Protein AF-A0A1H9YNL3-F1 (afdb_monomer)

Organism: NCBI:txid392421

Foldseek 3Di:
DPLVPFDLVLLLVCQDDCHLLVVQCVVQPDDLLVLLVVLQVVVCVVPNHLALVCCLVPVLVVLLSSLLSSVVVCVVSLCSRLVCSLVCCVVPQQVVVVVVVVCVVDDDDDDDPPHSRVSSNVLVVVLVVLVVPDPDDVSSCVPNVVSCVSNSVSSVVNSVVVLVVSLQCNSVSNVQVSCVNNQKDFPDWDDQFQWTWTFIAGHPDDPPQGTDTATEREEQAVQVVVVRVLPGPGPQVPDPPHAAEYEYAALDPSSHVVRVCRDAPVVQCVQVVSPYAYEYAPCSCVPHPDPPPSYYYSSCVSNPVVVVSNVVVD

Sequence (314 aa):
MNLDDIDVDALQNEIQGDGLLDEVREEHMPDSNTMSEEAINKWEDENYEITPDSVKENADHLLQSLLKREQDLYNHYQSQVYSQTLVYFLKNHYDVGQTALSSFDNDDDDDMEYADYATLQSLFTSLEEDYKSTDGFVSYFEKILPKIYPAMDAISVSAQQSRRKRAGSSLQSHLLNLFDRASFTVENVISAGNGHIYQIKKKNEPDDVGTVDVYISCLTTMRDRFRQSLSDSSAVLSKENQRRFIATASGTTLITASAADDVTIKKVREVTNEGFTLIVFEEVKNKQFPGIEGVISYKEFFSDQLPEILNIDR

Mean predicted aligned error: 8.07 Å

Structure (mmCIF, N/CA/C/O backbone):
data_AF-A0A1H9YNL3-F1
#
_entry.id   AF-A0A1H9YNL3-F1
#
loop_
_atom_site.group_PDB
_atom_site.id
_atom_site.type_symbol
_atom_site.label_atom_id
_atom_site.label_alt_id
_atom_site.label_comp_id
_atom_site.label_asym_id
_atom_site.label_entity_id
_atom_site.label_seq_id
_atom_site.pdbx_PDB_ins_code
_atom_site.Cartn_x
_atom_site.Cartn_y
_atom_site.Cartn_z
_atom_site.occupancy
_atom_site.B_iso_or_equiv
_atom_site.auth_seq_id
_atom_site.auth_comp_id
_atom_site.auth_asym_id
_atom_site.auth_atom_id
_atom_site.pdbx_PDB_model_num
ATOM 1 N N . MET A 1 1 ? 32.193 2.528 -29.326 1.00 46.59 1 MET A N 1
ATOM 2 C CA . MET A 1 1 ? 31.822 3.070 -28.011 1.00 46.59 1 MET A CA 1
ATOM 3 C C . MET A 1 1 ? 31.860 1.920 -27.022 1.00 46.59 1 MET A C 1
ATOM 5 O O . MET A 1 1 ? 31.089 0.974 -27.185 1.00 46.59 1 MET A O 1
ATOM 9 N N . ASN A 1 2 ? 32.853 1.913 -26.131 1.00 47.72 2 ASN A N 1
ATOM 10 C CA . ASN A 1 2 ? 32.903 0.934 -25.041 1.00 47.72 2 ASN A CA 1
ATOM 11 C C . ASN A 1 2 ? 31.813 1.305 -24.023 1.00 47.72 2 ASN A C 1
ATOM 13 O O . ASN A 1 2 ? 31.368 2.449 -23.991 1.00 47.72 2 ASN A O 1
ATOM 17 N N . LEU A 1 3 ? 31.399 0.362 -23.173 1.00 49.31 3 LEU A N 1
ATOM 18 C CA . LEU A 1 3 ? 30.548 0.656 -22.005 1.00 49.31 3 LEU A CA 1
ATOM 19 C C . LEU A 1 3 ? 31.118 1.780 -21.111 1.00 49.31 3 LEU A C 1
ATOM 21 O O . LEU A 1 3 ? 30.371 2.355 -20.331 1.00 49.31 3 LEU A O 1
ATOM 25 N N . ASP A 1 4 ? 32.406 2.099 -21.262 1.00 54.06 4 ASP A N 1
ATOM 26 C CA . ASP A 1 4 ? 33.137 3.140 -20.536 1.00 54.06 4 ASP A CA 1
ATOM 27 C C . ASP A 1 4 ? 32.735 4.589 -20.900 1.00 54.06 4 ASP A C 1
ATOM 29 O O . ASP A 1 4 ? 33.150 5.506 -20.199 1.00 54.06 4 ASP A O 1
ATOM 33 N N . ASP A 1 5 ? 31.947 4.815 -21.962 1.00 66.56 5 ASP A N 1
ATOM 34 C CA . ASP A 1 5 ? 31.603 6.171 -22.439 1.00 66.56 5 ASP A CA 1
ATOM 35 C C . ASP A 1 5 ? 30.212 6.674 -21.980 1.00 66.56 5 ASP A C 1
ATOM 37 O O . ASP A 1 5 ? 29.855 7.816 -22.270 1.00 66.56 5 ASP A O 1
ATOM 41 N N . ILE A 1 6 ? 29.402 5.849 -21.299 1.00 73.06 6 ILE A N 1
ATOM 42 C CA . ILE A 1 6 ? 28.077 6.255 -20.790 1.00 73.06 6 ILE A CA 1
ATOM 43 C C . ILE A 1 6 ? 28.184 6.538 -19.293 1.00 73.06 6 ILE A C 1
ATOM 45 O O . ILE A 1 6 ? 28.511 5.644 -18.512 1.00 73.06 6 ILE A O 1
ATOM 49 N N . ASP A 1 7 ? 27.862 7.767 -18.892 1.00 87.06 7 ASP A N 1
ATOM 50 C CA . ASP A 1 7 ? 27.746 8.138 -17.483 1.00 87.06 7 ASP A CA 1
ATOM 51 C C . ASP A 1 7 ? 26.512 7.453 -16.869 1.00 87.06 7 ASP A C 1
ATOM 53 O O . ASP A 1 7 ? 25.366 7.865 -17.058 1.00 87.06 7 ASP A O 1
ATOM 57 N N . VAL A 1 8 ? 26.757 6.341 -16.170 1.00 87.62 8 VAL A N 1
ATOM 58 C CA . VAL A 1 8 ? 25.710 5.518 -15.550 1.00 87.62 8 VAL A CA 1
ATOM 59 C C . VAL A 1 8 ? 24.965 6.285 -14.460 1.00 87.62 8 VAL A C 1
ATOM 61 O O . VAL A 1 8 ? 23.760 6.084 -14.311 1.00 87.62 8 VAL A O 1
ATOM 64 N N . ASP A 1 9 ? 25.644 7.164 -13.725 1.00 88.12 9 ASP A N 1
ATOM 65 C CA . ASP A 1 9 ? 25.024 7.928 -12.643 1.00 88.12 9 ASP A CA 1
ATOM 66 C C . ASP A 1 9 ? 24.102 9.007 -13.228 1.00 88.12 9 ASP A C 1
ATOM 68 O O . ASP A 1 9 ? 22.964 9.161 -12.777 1.00 88.12 9 ASP A O 1
ATOM 72 N N . ALA A 1 10 ? 24.538 9.695 -14.289 1.00 89.69 10 ALA A N 1
ATOM 73 C CA . ALA A 1 10 ? 23.692 10.638 -15.022 1.00 89.69 10 ALA A CA 1
ATOM 74 C C . ALA A 1 10 ? 22.456 9.949 -15.625 1.00 89.69 10 ALA A C 1
ATOM 76 O O . ALA A 1 10 ? 21.334 10.421 -15.445 1.00 89.69 10 ALA A O 1
ATOM 77 N N . LEU A 1 11 ? 22.634 8.777 -16.245 1.00 91.00 11 LEU A N 1
ATOM 78 C CA . LEU A 1 11 ? 21.535 7.977 -16.791 1.00 91.00 11 LEU A CA 1
ATOM 79 C C . LEU A 1 11 ? 20.526 7.556 -15.711 1.00 91.00 11 LEU A C 1
ATOM 81 O O . LEU A 1 11 ? 19.316 7.572 -15.938 1.00 91.00 11 LEU A O 1
ATOM 85 N N . GLN A 1 12 ? 21.010 7.153 -14.534 1.00 90.75 12 GLN A N 1
ATOM 86 C CA . GLN A 1 12 ? 20.142 6.807 -13.411 1.00 90.75 12 GLN A CA 1
ATOM 87 C C . GLN A 1 12 ? 19.340 8.017 -12.927 1.00 90.75 12 GLN A C 1
ATOM 89 O O . GLN A 1 12 ? 18.146 7.867 -12.672 1.00 90.75 12 GLN A O 1
ATOM 94 N N . ASN A 1 13 ? 19.964 9.193 -12.844 1.00 90.38 13 ASN A N 1
ATOM 95 C CA . ASN A 1 13 ? 19.302 10.428 -12.422 1.00 90.38 13 ASN A CA 1
ATOM 96 C C . ASN A 1 13 ? 18.246 10.903 -13.429 1.00 90.38 13 ASN A C 1
ATOM 98 O O . ASN A 1 13 ? 17.181 11.332 -13.009 1.00 90.38 13 ASN A O 1
ATOM 102 N N . GLU A 1 14 ? 18.493 10.769 -14.735 1.00 92.94 14 GLU A N 1
ATOM 103 C CA . GLU A 1 14 ? 17.503 11.091 -15.777 1.00 92.94 14 GLU A CA 1
ATOM 104 C C . GLU A 1 14 ? 16.268 10.176 -15.719 1.00 92.94 14 GLU A C 1
ATOM 106 O O . GLU A 1 14 ? 15.161 10.579 -16.070 1.00 92.94 14 GLU A O 1
ATOM 111 N N . ILE A 1 15 ? 16.440 8.925 -15.281 1.00 92.19 15 ILE A N 1
ATOM 112 C CA . ILE A 1 15 ? 15.352 7.943 -15.203 1.00 92.19 15 ILE A CA 1
ATOM 113 C C . ILE A 1 15 ? 14.597 8.021 -13.870 1.00 92.19 15 ILE A C 1
ATOM 115 O O . ILE A 1 15 ? 13.382 7.831 -13.851 1.00 92.19 15 ILE A O 1
ATOM 119 N N . GLN A 1 16 ? 15.301 8.189 -12.750 1.00 90.31 16 GLN A N 1
ATOM 120 C CA . GLN A 1 16 ? 14.757 8.112 -11.387 1.00 90.31 16 GLN A CA 1
ATOM 121 C C . GLN A 1 16 ? 14.470 9.503 -10.792 1.00 90.31 16 GLN A C 1
ATOM 123 O O . GLN A 1 16 ? 14.663 10.519 -11.440 1.00 90.31 16 GLN A O 1
ATOM 128 N N . GLY A 1 17 ? 14.013 9.553 -9.534 1.00 81.94 17 GLY A N 1
ATOM 129 C CA . GLY A 1 17 ? 13.725 10.820 -8.850 1.00 81.94 17 GLY A CA 1
ATOM 130 C C . GLY A 1 17 ? 12.604 11.586 -9.547 1.00 81.94 17 GLY A C 1
ATOM 131 O O . GLY A 1 17 ? 11.579 10.974 -9.840 1.00 81.94 17 GLY A O 1
ATOM 132 N N . ASP A 1 18 ? 12.857 12.864 -9.824 1.00 82.69 18 ASP A N 1
ATOM 133 C CA . ASP A 1 18 ? 11.977 13.780 -10.564 1.00 82.69 18 ASP A CA 1
ATOM 134 C C . ASP A 1 18 ? 12.217 13.699 -12.095 1.00 82.69 18 ASP A C 1
ATOM 136 O O . ASP A 1 18 ? 11.896 14.624 -12.834 1.00 82.69 18 ASP A O 1
ATOM 140 N N . GLY A 1 19 ? 12.856 12.621 -12.573 1.00 88.00 19 GLY A N 1
ATOM 141 C CA . GLY A 1 19 ? 13.131 12.370 -13.990 1.00 88.00 19 GLY A CA 1
ATOM 142 C C . GLY A 1 19 ? 11.992 11.648 -14.721 1.00 88.00 19 GLY A C 1
ATOM 143 O O . GLY A 1 19 ? 10.836 11.652 -14.300 1.00 88.00 19 GLY A O 1
ATOM 144 N N . LEU A 1 20 ? 12.333 10.932 -15.796 1.00 91.75 20 LEU A N 1
ATOM 145 C CA . LEU A 1 20 ? 11.381 10.330 -16.739 1.00 91.75 20 LEU A CA 1
ATOM 146 C C . LEU A 1 20 ? 10.322 9.435 -16.078 1.00 91.75 20 LEU A C 1
ATOM 148 O O . LEU A 1 20 ? 9.175 9.373 -16.517 1.00 91.75 20 LEU A O 1
ATOM 152 N N . LEU A 1 21 ? 10.688 8.684 -15.034 1.00 92.00 21 LEU A N 1
ATOM 153 C CA . LEU A 1 21 ? 9.718 7.836 -14.341 1.00 92.00 21 LEU A CA 1
ATOM 154 C C . LEU A 1 21 ? 8.661 8.619 -13.578 1.00 92.00 21 LEU A C 1
ATOM 156 O O . LEU A 1 21 ? 7.604 8.041 -13.330 1.00 92.00 21 LEU A O 1
ATOM 160 N N . ASP A 1 22 ? 8.953 9.836 -13.134 1.00 89.94 22 ASP A N 1
ATOM 161 C CA . ASP A 1 22 ? 7.972 10.662 -12.440 1.00 89.94 22 ASP A CA 1
ATOM 162 C C . ASP A 1 22 ? 6.931 11.174 -13.431 1.00 89.94 22 ASP A C 1
ATOM 164 O O . ASP A 1 22 ? 5.747 10.900 -13.250 1.00 89.94 22 ASP A O 1
ATOM 168 N N . GLU A 1 23 ? 7.382 11.707 -14.569 1.00 90.00 23 GLU A N 1
ATOM 169 C CA . GLU A 1 23 ? 6.527 12.127 -15.687 1.00 90.00 23 GLU A CA 1
ATOM 170 C C . GLU A 1 23 ? 5.562 11.007 -16.126 1.00 90.00 23 GLU A C 1
ATOM 172 O O . GLU A 1 23 ? 4.341 11.168 -16.142 1.00 90.00 23 GLU A O 1
ATOM 177 N N . VAL A 1 24 ? 6.092 9.805 -16.384 1.00 90.81 24 VAL A N 1
ATOM 178 C CA . VAL A 1 24 ? 5.274 8.652 -16.801 1.00 90.81 24 VAL A CA 1
ATOM 179 C C . VAL A 1 24 ? 4.317 8.195 -15.686 1.00 90.81 24 VAL A C 1
ATOM 181 O O . VAL A 1 24 ? 3.241 7.657 -15.963 1.00 90.81 24 VAL A O 1
ATOM 184 N N . ARG A 1 25 ? 4.684 8.360 -14.406 1.00 90.00 25 ARG A N 1
ATOM 185 C CA . ARG A 1 25 ? 3.796 8.024 -13.279 1.00 90.00 25 ARG A CA 1
ATOM 186 C C . ARG A 1 25 ? 2.654 9.014 -13.150 1.00 90.00 25 ARG A C 1
ATOM 188 O O . ARG A 1 25 ? 1.546 8.555 -12.890 1.00 90.00 25 ARG A O 1
ATOM 195 N N . GLU A 1 26 ? 2.913 10.307 -13.310 1.00 87.19 26 GLU A N 1
ATOM 196 C CA . GLU A 1 26 ? 1.880 11.342 -13.232 1.00 87.19 26 GLU A CA 1
ATOM 197 C C . GLU A 1 26 ? 0.776 11.109 -14.270 1.00 87.19 26 GLU A C 1
ATOM 199 O O . GLU A 1 26 ? -0.404 11.275 -13.961 1.00 87.19 26 GLU A O 1
ATOM 204 N N . GLU A 1 27 ? 1.131 10.630 -15.466 1.00 86.12 27 GLU A N 1
ATOM 205 C CA . GLU A 1 27 ? 0.150 10.330 -16.513 1.00 86.12 27 GLU A CA 1
ATOM 206 C C . GLU A 1 27 ? -0.624 9.021 -16.272 1.00 86.12 27 GLU A C 1
ATOM 208 O O . GLU A 1 27 ? -1.806 8.913 -16.613 1.00 86.12 27 GLU A O 1
ATOM 213 N N . HIS A 1 28 ? 0.029 7.994 -15.719 1.00 86.94 28 HIS A N 1
ATOM 214 C CA . HIS A 1 28 ? -0.490 6.622 -15.787 1.00 86.94 28 HIS A CA 1
ATOM 215 C C . HIS A 1 28 ? -0.735 5.931 -14.446 1.00 86.94 28 HIS A C 1
ATOM 217 O O . HIS A 1 28 ? -1.263 4.820 -14.447 1.00 86.94 28 HIS A O 1
ATOM 223 N N . MET A 1 29 ? -0.352 6.502 -13.303 1.00 88.12 29 MET A N 1
ATOM 224 C CA . MET A 1 29 ? -0.488 5.825 -12.013 1.00 88.12 29 MET A CA 1
ATOM 225 C C . MET A 1 29 ? -1.112 6.732 -10.951 1.00 88.12 29 MET A C 1
ATOM 227 O O . MET A 1 29 ? -0.449 7.649 -10.469 1.00 88.12 29 MET A O 1
ATOM 231 N N . PRO A 1 30 ? -2.331 6.417 -10.473 1.00 87.31 30 PRO A N 1
ATOM 232 C CA . PRO A 1 30 ? -2.944 7.199 -9.411 1.00 87.31 30 PRO A CA 1
ATOM 233 C C . PRO A 1 30 ? -2.137 7.122 -8.105 1.00 87.31 30 PRO A C 1
ATOM 235 O O . PRO A 1 30 ? -1.391 6.163 -7.827 1.00 87.31 30 PRO A O 1
ATOM 238 N N . ASP A 1 31 ? -2.299 8.139 -7.261 1.00 84.69 31 ASP A N 1
ATOM 239 C CA . ASP A 1 31 ? -1.759 8.128 -5.905 1.00 84.69 31 AS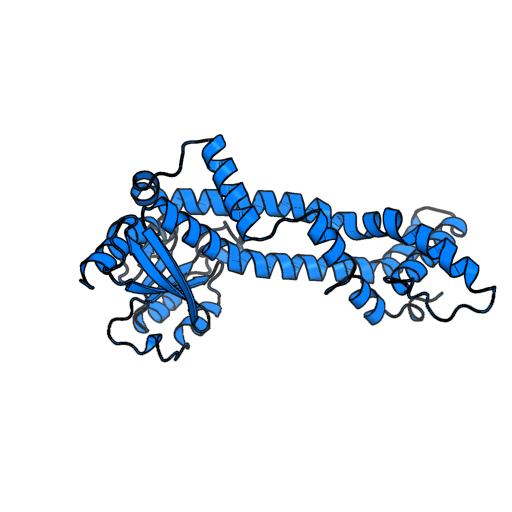P A CA 1
ATOM 240 C C . ASP A 1 31 ? -2.392 7.002 -5.054 1.00 84.69 31 ASP A C 1
ATOM 242 O O . ASP A 1 31 ? -3.311 6.297 -5.473 1.00 84.69 31 ASP A O 1
ATOM 246 N N . SER A 1 32 ? -1.849 6.768 -3.856 1.00 80.31 32 SER A N 1
ATOM 247 C CA . SER A 1 32 ? -2.281 5.635 -3.019 1.00 80.31 32 SER A CA 1
ATOM 248 C C . SER A 1 32 ? -3.700 5.789 -2.464 1.00 80.31 32 SER A C 1
ATOM 250 O O . SER A 1 32 ? -4.390 4.788 -2.303 1.00 80.31 32 SER A O 1
ATOM 252 N N . ASN A 1 33 ? -4.156 7.013 -2.194 1.00 82.38 33 ASN A N 1
ATOM 253 C CA . ASN A 1 33 ? -5.508 7.241 -1.688 1.00 82.38 33 ASN A CA 1
ATOM 254 C C . ASN A 1 33 ? -6.530 7.031 -2.804 1.00 82.38 33 ASN A C 1
ATOM 256 O O . ASN A 1 33 ? -7.505 6.310 -2.611 1.00 82.38 33 ASN A O 1
ATOM 260 N N . THR A 1 34 ? -6.252 7.575 -3.989 1.00 87.12 34 THR A N 1
ATOM 261 C CA . THR A 1 34 ? -7.082 7.386 -5.183 1.00 87.12 34 THR A CA 1
ATOM 262 C C . THR A 1 34 ? -7.212 5.900 -5.539 1.00 87.12 34 THR A C 1
ATOM 264 O O . THR A 1 34 ? -8.316 5.416 -5.768 1.00 87.12 34 THR A O 1
ATOM 267 N N . MET A 1 35 ? -6.112 5.139 -5.497 1.00 89.81 35 MET A N 1
ATOM 268 C CA . MET A 1 35 ? -6.131 3.694 -5.767 1.00 89.81 35 MET A CA 1
ATOM 269 C C . MET A 1 35 ? -6.893 2.895 -4.694 1.00 89.81 35 MET A C 1
ATOM 271 O O . MET A 1 35 ? -7.571 1.917 -5.011 1.00 89.81 35 MET A O 1
ATOM 275 N N . SER A 1 36 ? -6.810 3.316 -3.427 1.00 89.88 36 SER A N 1
ATOM 276 C CA . SER A 1 36 ? -7.555 2.708 -2.320 1.00 89.88 36 SER A CA 1
ATOM 277 C C . SER A 1 36 ? -9.068 2.919 -2.461 1.00 89.88 36 SER A C 1
ATOM 279 O O . SER A 1 36 ? -9.836 1.976 -2.266 1.00 89.88 36 SER A O 1
ATOM 281 N N . GLU A 1 37 ? -9.502 4.120 -2.859 1.00 90.44 37 GLU A N 1
ATOM 282 C CA . GLU A 1 37 ? -10.910 4.407 -3.172 1.00 90.44 37 GLU A CA 1
ATOM 283 C C . GLU A 1 37 ? -11.388 3.655 -4.417 1.00 90.44 37 GLU A C 1
ATOM 285 O O . GLU A 1 37 ? -12.478 3.090 -4.416 1.00 90.44 37 GLU A O 1
ATOM 290 N N . GLU A 1 38 ? -10.569 3.560 -5.467 1.00 93.31 38 GLU A N 1
ATOM 291 C CA . GLU A 1 38 ? -10.907 2.764 -6.651 1.00 93.31 38 GLU A CA 1
ATOM 292 C C . GLU A 1 38 ? -11.105 1.279 -6.302 1.00 93.31 38 GLU A C 1
ATOM 294 O O . GLU A 1 38 ? -12.043 0.640 -6.786 1.00 93.31 38 GLU A O 1
ATOM 299 N N . ALA A 1 39 ? -10.273 0.731 -5.409 1.00 94.38 39 ALA A N 1
ATOM 300 C CA . ALA A 1 39 ? -10.437 -0.630 -4.909 1.00 94.38 39 ALA A CA 1
ATOM 301 C C . ALA A 1 39 ? -11.755 -0.822 -4.134 1.00 94.38 39 ALA A C 1
ATOM 303 O O . ALA A 1 39 ? -12.351 -1.899 -4.234 1.00 94.38 39 ALA A O 1
ATOM 304 N N . ILE A 1 40 ? -12.219 0.200 -3.402 1.00 93.38 40 ILE A N 1
ATOM 305 C CA . ILE A 1 40 ? -13.523 0.200 -2.720 1.00 93.38 40 ILE A CA 1
ATOM 306 C C . ILE A 1 40 ? -14.661 0.262 -3.728 1.00 93.38 40 ILE A C 1
ATOM 308 O O . ILE A 1 40 ? -15.503 -0.630 -3.715 1.00 93.38 40 ILE A O 1
ATOM 312 N N . ASN A 1 41 ? -14.649 1.244 -4.630 1.00 93.19 41 ASN A N 1
ATOM 313 C CA . ASN A 1 41 ? -15.696 1.415 -5.639 1.00 93.19 41 ASN A CA 1
ATOM 314 C C . ASN A 1 41 ? -15.878 0.129 -6.451 1.00 93.19 41 ASN A C 1
ATOM 316 O O . ASN A 1 41 ? -16.983 -0.387 -6.583 1.00 93.19 41 ASN A O 1
ATOM 320 N N . LYS A 1 42 ? -14.769 -0.478 -6.888 1.00 92.94 42 LYS A N 1
ATOM 321 C CA . LYS A 1 42 ? -14.794 -1.755 -7.606 1.00 92.94 42 LYS A CA 1
ATOM 322 C C . LYS A 1 42 ? -15.328 -2.912 -6.757 1.00 92.94 42 LYS A C 1
ATOM 324 O O . LYS A 1 42 ? -15.920 -3.848 -7.290 1.00 92.94 42 LYS A O 1
ATOM 329 N N . TRP A 1 43 ? -15.077 -2.907 -5.447 1.00 93.94 43 TRP A N 1
ATOM 330 C CA . TRP A 1 43 ? -15.648 -3.911 -4.552 1.00 93.94 43 TRP A CA 1
ATOM 331 C C . TRP A 1 43 ? -17.165 -3.730 -4.420 1.00 93.94 43 TRP A C 1
ATOM 333 O O . TRP A 1 43 ? -17.888 -4.717 -4.540 1.00 93.94 43 TRP A O 1
ATOM 343 N N . GLU A 1 44 ? -17.637 -2.499 -4.223 1.00 93.44 44 GLU A N 1
ATOM 344 C CA . GLU A 1 44 ? -19.058 -2.164 -4.067 1.00 93.44 44 GLU A CA 1
ATOM 345 C C . GLU A 1 44 ? -19.857 -2.425 -5.353 1.00 93.44 44 GLU A C 1
ATOM 347 O O . GLU A 1 44 ? -20.929 -3.025 -5.284 1.00 93.44 44 GLU A O 1
ATOM 352 N N . ASP A 1 45 ? -19.294 -2.100 -6.523 1.00 93.25 45 ASP A N 1
ATOM 353 C CA . ASP A 1 45 ? -19.881 -2.379 -7.843 1.00 93.25 45 ASP A CA 1
ATOM 354 C C . ASP A 1 45 ? -20.141 -3.877 -8.076 1.00 93.25 45 ASP A C 1
ATOM 356 O O . ASP A 1 45 ? -21.116 -4.270 -8.721 1.00 93.25 45 ASP A O 1
ATOM 360 N N . GLU A 1 46 ? -19.252 -4.735 -7.570 1.00 92.00 46 GLU A N 1
ATOM 361 C CA . GLU A 1 46 ? -19.336 -6.189 -7.735 1.00 92.00 46 GLU A CA 1
ATOM 362 C C . GLU A 1 46 ? -20.121 -6.880 -6.607 1.00 92.00 46 GLU A C 1
ATOM 364 O O . GLU A 1 46 ? -20.421 -8.072 -6.714 1.00 92.00 46 GLU A O 1
ATOM 369 N N . ASN A 1 47 ? -20.419 -6.172 -5.512 1.00 92.06 47 ASN A N 1
ATOM 370 C CA . ASN A 1 47 ? -21.014 -6.744 -4.306 1.00 92.06 47 ASN A CA 1
ATOM 371 C C . ASN A 1 47 ? -22.189 -5.886 -3.811 1.00 92.06 47 ASN A C 1
ATOM 373 O O . ASN A 1 47 ? -23.261 -5.880 -4.413 1.00 92.06 47 ASN A O 1
ATOM 377 N N . TYR A 1 48 ? -22.018 -5.234 -2.667 1.00 89.75 48 TYR A N 1
ATOM 378 C CA . TYR A 1 48 ? -22.986 -4.356 -2.025 1.00 89.75 48 TYR A CA 1
ATOM 379 C C . TYR A 1 48 ? -22.236 -3.164 -1.428 1.00 89.75 48 TYR A C 1
ATOM 381 O O . TYR A 1 48 ? -21.024 -3.224 -1.272 1.00 89.75 48 TYR A O 1
ATOM 389 N N . GLU A 1 49 ? -22.932 -2.084 -1.089 1.00 93.62 49 GLU A N 1
ATOM 390 C CA . GLU A 1 49 ? -22.315 -0.919 -0.442 1.00 93.62 49 GLU A CA 1
ATOM 391 C C . GLU A 1 49 ? -21.730 -1.290 0.932 1.00 93.62 49 GLU A C 1
ATOM 393 O O . GLU A 1 49 ? -22.372 -1.998 1.719 1.00 93.62 49 GLU A O 1
ATOM 398 N N . ILE A 1 50 ? -20.526 -0.809 1.254 1.00 94.38 50 ILE A N 1
ATOM 399 C CA . ILE A 1 50 ? -19.908 -1.048 2.559 1.00 94.38 50 ILE A CA 1
ATOM 400 C C . ILE A 1 50 ? -20.642 -0.208 3.609 1.00 94.38 50 ILE A C 1
ATOM 402 O O . ILE A 1 50 ? -20.393 0.981 3.798 1.00 94.38 50 ILE A O 1
ATOM 406 N N . THR A 1 51 ? -21.543 -0.862 4.337 1.00 94.75 51 THR A N 1
ATOM 407 C CA . THR A 1 51 ? -22.312 -0.262 5.432 1.00 94.75 51 THR A CA 1
ATOM 408 C C . THR A 1 51 ? -21.615 -0.433 6.785 1.00 94.75 51 THR A C 1
ATOM 410 O O . THR A 1 51 ? -20.809 -1.359 6.945 1.00 94.75 51 THR A O 1
ATOM 413 N N . PRO A 1 52 ? -21.976 0.366 7.809 1.00 94.81 52 PRO A N 1
ATOM 414 C CA . PRO A 1 52 ? -21.405 0.226 9.147 1.00 94.81 52 PRO A CA 1
ATOM 415 C C . PRO A 1 52 ? -21.547 -1.176 9.745 1.00 94.81 52 PRO A C 1
ATOM 417 O O . PRO A 1 52 ? -20.611 -1.679 10.367 1.00 94.81 52 PRO A O 1
ATOM 420 N N . ASP A 1 53 ? -22.692 -1.825 9.532 1.00 94.81 53 ASP A N 1
ATOM 421 C CA . ASP A 1 53 ? -22.937 -3.179 10.032 1.00 94.81 53 ASP A CA 1
ATOM 422 C C . ASP A 1 53 ? -22.060 -4.199 9.301 1.00 94.81 53 ASP A C 1
ATOM 424 O O . ASP A 1 53 ? -21.466 -5.071 9.933 1.00 94.81 53 ASP A O 1
ATOM 428 N N . SER A 1 54 ? -21.860 -4.028 7.988 1.00 94.81 54 SER A N 1
ATOM 429 C CA . SER A 1 54 ? -20.960 -4.898 7.230 1.00 94.81 54 SER A CA 1
ATOM 430 C C . SER A 1 54 ? -19.505 -4.803 7.697 1.00 94.81 54 SER A C 1
ATOM 432 O O . SER A 1 54 ? -18.833 -5.834 7.758 1.00 94.81 54 SER A O 1
ATOM 434 N N . VAL A 1 55 ? -19.029 -3.611 8.087 1.00 95.69 55 VAL A N 1
ATOM 435 C CA . VAL A 1 55 ? -17.683 -3.449 8.657 1.00 95.69 55 VAL A CA 1
ATOM 436 C C . VAL A 1 55 ? -17.595 -4.150 10.009 1.00 95.69 55 VAL A C 1
ATOM 438 O O . VAL A 1 55 ? -16.680 -4.939 10.224 1.00 95.69 55 VAL A O 1
ATOM 441 N N . LYS A 1 56 ? -18.568 -3.944 10.902 1.00 94.19 56 LYS A N 1
ATOM 442 C CA . LYS A 1 56 ? -18.584 -4.603 12.220 1.00 94.19 56 LYS A CA 1
ATOM 443 C C . LYS A 1 56 ? -18.616 -6.125 12.128 1.00 94.19 56 LYS A C 1
ATOM 445 O O . LYS A 1 56 ? -18.020 -6.795 12.961 1.00 94.19 56 LYS A O 1
ATOM 450 N N . GLU A 1 57 ? -19.316 -6.681 11.146 1.00 94.56 57 GLU A N 1
ATOM 451 C CA . GLU A 1 57 ? -19.457 -8.132 11.014 1.00 94.56 57 GLU A CA 1
ATOM 452 C C . GLU A 1 57 ? -18.309 -8.780 10.229 1.00 94.56 57 GLU A C 1
ATOM 454 O O . GLU A 1 57 ? -17.940 -9.918 10.534 1.00 94.56 57 GLU A O 1
ATOM 459 N N . ASN A 1 58 ? -17.745 -8.067 9.244 1.00 95.12 58 ASN A N 1
ATOM 460 C CA . ASN A 1 58 ? -16.884 -8.638 8.202 1.00 95.12 58 ASN A CA 1
ATOM 461 C C . ASN A 1 58 ? -15.603 -7.827 7.908 1.00 95.12 58 ASN A C 1
ATOM 463 O O . ASN A 1 58 ? -15.029 -7.996 6.829 1.00 95.12 58 ASN A O 1
ATOM 467 N N . ALA A 1 59 ? -15.129 -6.969 8.824 1.00 96.75 59 ALA A N 1
ATOM 468 C CA . ALA A 1 59 ? -13.945 -6.121 8.607 1.00 96.75 59 ALA A CA 1
ATOM 469 C C . ALA A 1 59 ? -12.724 -6.889 8.077 1.00 96.75 59 ALA A C 1
ATOM 471 O O . ALA A 1 59 ? -12.059 -6.409 7.163 1.00 96.75 59 ALA A O 1
ATOM 472 N N . ASP A 1 60 ? -12.441 -8.083 8.606 1.00 96.75 60 ASP A N 1
ATOM 473 C CA . ASP A 1 60 ? -11.327 -8.914 8.144 1.00 96.75 60 ASP A CA 1
ATOM 474 C C . ASP A 1 60 ? -11.448 -9.264 6.654 1.00 96.75 60 ASP A C 1
ATOM 476 O O . ASP A 1 60 ? -10.535 -8.988 5.877 1.00 96.75 60 ASP A O 1
ATOM 480 N N . HIS A 1 61 ? -12.589 -9.819 6.234 1.00 95.12 61 HIS A N 1
ATOM 481 C CA . HIS A 1 61 ? -12.823 -10.206 4.840 1.00 95.12 61 HIS A CA 1
ATOM 482 C C . HIS A 1 61 ? -12.835 -8.995 3.898 1.00 95.12 61 HIS A C 1
ATOM 484 O O . HIS A 1 61 ? -12.279 -9.060 2.796 1.00 95.12 61 HIS A O 1
ATOM 490 N N . LEU A 1 62 ? -13.450 -7.888 4.328 1.00 95.81 62 LEU A N 1
ATOM 491 C CA . LEU A 1 62 ? -13.458 -6.631 3.580 1.00 95.81 62 LEU A CA 1
ATOM 492 C C . LEU A 1 62 ? -12.030 -6.138 3.356 1.00 95.81 62 LEU A C 1
ATOM 494 O O . LEU A 1 62 ? -11.616 -5.967 2.214 1.00 95.81 62 LEU A O 1
ATOM 498 N N . LEU A 1 63 ? -11.245 -5.999 4.424 1.00 95.62 63 LEU A N 1
ATOM 499 C CA . LEU A 1 63 ? -9.876 -5.504 4.342 1.00 95.62 63 LEU A CA 1
ATOM 500 C C . LEU A 1 63 ? -8.982 -6.414 3.487 1.00 95.62 63 LEU A C 1
ATOM 502 O O . LEU A 1 63 ? -8.230 -5.913 2.654 1.00 95.62 63 LEU A O 1
ATOM 506 N N . GLN A 1 64 ? -9.091 -7.741 3.624 1.00 94.44 64 GLN A N 1
ATOM 507 C CA . GLN A 1 64 ? -8.368 -8.686 2.761 1.00 94.44 64 GLN A CA 1
ATOM 508 C C . GLN A 1 64 ? -8.731 -8.510 1.282 1.00 94.44 64 GLN A C 1
ATOM 510 O O . GLN A 1 64 ? -7.849 -8.493 0.420 1.00 94.44 64 GLN A O 1
ATOM 515 N N . SER A 1 65 ? -10.026 -8.372 0.989 1.00 94.50 65 SER A N 1
ATOM 516 C CA . SER A 1 65 ? -10.527 -8.199 -0.376 1.00 94.50 65 SER A CA 1
ATOM 517 C C . SER A 1 65 ? -10.058 -6.883 -0.989 1.00 94.50 65 SER A C 1
ATOM 519 O O . SER A 1 65 ? -9.637 -6.867 -2.144 1.00 94.50 65 SER A O 1
ATOM 521 N N . LEU A 1 66 ? -10.100 -5.797 -0.216 1.00 94.88 66 LEU A N 1
ATOM 522 C CA . LEU A 1 66 ? -9.671 -4.469 -0.642 1.00 94.88 66 LEU A CA 1
ATOM 523 C C . LEU A 1 66 ? -8.166 -4.428 -0.925 1.00 94.88 66 LEU A C 1
ATOM 525 O O . LEU A 1 66 ? -7.774 -4.060 -2.028 1.00 94.88 66 LEU A O 1
ATOM 529 N N . LEU A 1 67 ? -7.339 -4.939 -0.007 1.00 93.31 67 LEU A N 1
ATOM 530 C CA . LEU A 1 67 ? -5.886 -5.038 -0.193 1.00 93.31 67 LEU A CA 1
ATOM 531 C C . LEU A 1 67 ? -5.513 -5.856 -1.439 1.00 93.31 67 LEU A C 1
ATOM 533 O O . LEU A 1 67 ? -4.600 -5.494 -2.180 1.00 93.31 67 LEU A O 1
ATOM 537 N N . LYS A 1 68 ? -6.224 -6.962 -1.697 1.00 92.38 68 LYS A N 1
ATOM 538 C CA . LYS A 1 68 ? -6.003 -7.775 -2.899 1.00 92.38 68 LYS A CA 1
ATOM 539 C C . LYS A 1 68 ? -6.365 -7.009 -4.174 1.00 92.38 68 LYS A C 1
ATOM 541 O O . LYS A 1 68 ? -5.616 -7.055 -5.145 1.00 92.38 68 LYS A O 1
ATOM 546 N N . ARG A 1 69 ? -7.495 -6.299 -4.171 1.00 93.44 69 ARG A N 1
ATOM 547 C CA . ARG A 1 69 ? -7.942 -5.497 -5.319 1.00 93.44 69 ARG A CA 1
ATOM 548 C C . ARG A 1 69 ? -7.004 -4.331 -5.597 1.00 93.44 69 ARG A C 1
ATOM 550 O O . ARG A 1 69 ? -6.651 -4.127 -6.753 1.00 93.44 69 ARG A O 1
ATOM 557 N N . GLU A 1 70 ? -6.559 -3.618 -4.565 1.00 93.31 70 GLU A N 1
ATOM 558 C CA . GLU A 1 70 ? -5.559 -2.556 -4.706 1.00 93.31 70 GLU A CA 1
ATOM 559 C C . GLU A 1 70 ? -4.259 -3.119 -5.296 1.00 93.31 70 GLU A C 1
ATOM 561 O O . GLU A 1 70 ? -3.691 -2.537 -6.216 1.00 93.31 70 GLU A O 1
ATOM 566 N N . GLN A 1 71 ? -3.821 -4.299 -4.847 1.00 90.31 71 GLN A N 1
ATOM 567 C CA . GLN A 1 71 ? -2.643 -4.963 -5.405 1.00 90.31 71 GLN A CA 1
ATOM 568 C C . GLN A 1 71 ? -2.813 -5.314 -6.895 1.00 90.31 71 GLN A C 1
ATOM 570 O O . GLN A 1 71 ? -1.856 -5.178 -7.665 1.00 90.31 71 GLN A O 1
ATOM 575 N N . ASP A 1 72 ? -4.004 -5.747 -7.313 1.00 90.81 72 ASP A N 1
ATOM 576 C CA . ASP A 1 72 ? -4.320 -6.031 -8.717 1.00 90.81 72 ASP A CA 1
ATOM 577 C C . ASP A 1 72 ? -4.343 -4.747 -9.567 1.00 90.81 72 ASP A C 1
ATOM 579 O O . ASP A 1 72 ? -3.756 -4.726 -10.653 1.00 90.81 72 ASP A O 1
ATOM 583 N N . LEU A 1 73 ? -4.945 -3.663 -9.059 1.00 91.88 73 LEU A N 1
ATOM 584 C CA . LEU A 1 73 ? -4.920 -2.337 -9.692 1.00 91.88 73 LEU A CA 1
ATOM 585 C C . LEU A 1 73 ? -3.486 -1.824 -9.830 1.00 91.88 73 LEU A C 1
ATOM 587 O O . LEU A 1 73 ? -3.053 -1.454 -10.920 1.00 91.88 73 LEU A O 1
ATOM 591 N N . TYR A 1 74 ? -2.705 -1.886 -8.753 1.00 90.88 74 TYR A N 1
ATOM 592 C CA . TYR A 1 74 ? -1.303 -1.499 -8.783 1.00 90.88 74 TYR A CA 1
ATOM 593 C C . TYR A 1 74 ? -0.530 -2.294 -9.834 1.00 90.88 74 TYR A C 1
ATOM 595 O O . TYR A 1 74 ? 0.229 -1.714 -10.604 1.00 90.88 74 TYR A O 1
ATOM 603 N N . ASN A 1 75 ? -0.730 -3.613 -9.908 1.00 89.94 75 ASN A N 1
ATOM 604 C CA . ASN A 1 75 ? -0.054 -4.446 -10.898 1.00 89.94 75 ASN A CA 1
ATOM 605 C C . ASN A 1 75 ? -0.410 -4.047 -12.336 1.00 89.94 75 ASN A C 1
ATOM 607 O O . ASN A 1 75 ? 0.470 -4.079 -13.200 1.00 89.94 75 ASN A O 1
ATOM 611 N N . HIS A 1 76 ? -1.662 -3.652 -12.580 1.00 91.06 76 HIS A N 1
ATOM 612 C CA . HIS A 1 76 ? -2.096 -3.109 -13.862 1.00 91.06 76 HIS A CA 1
ATOM 613 C C . HIS A 1 76 ? -1.345 -1.811 -14.195 1.00 91.06 76 HIS A C 1
ATOM 615 O O . HIS A 1 76 ? -0.631 -1.764 -15.200 1.00 91.06 76 HIS A O 1
ATOM 621 N N . TYR A 1 77 ? -1.398 -0.810 -13.315 1.00 91.56 77 TYR A N 1
ATOM 622 C CA . TYR A 1 77 ? -0.741 0.482 -13.536 1.00 91.56 77 TYR A CA 1
ATOM 623 C C . TYR A 1 77 ? 0.787 0.379 -13.614 1.00 91.56 77 TYR A C 1
ATOM 625 O O . TYR A 1 77 ? 1.415 1.019 -14.453 1.00 91.56 77 TYR A O 1
ATOM 633 N N . GLN A 1 78 ? 1.422 -0.483 -12.811 1.00 90.88 78 GLN A N 1
ATOM 634 C CA . GLN A 1 78 ? 2.878 -0.668 -12.861 1.00 90.88 78 GLN A CA 1
ATOM 635 C C . GLN A 1 78 ? 3.337 -1.158 -14.243 1.00 90.88 78 GLN A C 1
ATOM 637 O O . GLN A 1 78 ? 4.440 -0.824 -14.669 1.00 90.88 78 GLN A O 1
ATOM 642 N N . SER A 1 79 ? 2.512 -1.960 -14.929 1.00 88.94 79 SER A N 1
ATOM 643 C CA . SER A 1 79 ? 2.834 -2.469 -16.266 1.00 88.94 79 SER A CA 1
ATOM 644 C C . SER A 1 79 ? 2.766 -1.370 -17.328 1.00 88.94 79 SER A C 1
ATOM 646 O O . SER A 1 79 ? 3.524 -1.406 -18.295 1.00 88.94 79 SER A O 1
ATOM 648 N N . GLN A 1 80 ? 1.910 -0.368 -17.113 1.00 89.69 80 GLN A N 1
ATOM 649 C CA . GLN A 1 80 ? 1.793 0.811 -17.968 1.00 89.69 80 GLN A CA 1
ATOM 650 C C . GLN A 1 80 ? 2.897 1.830 -17.695 1.00 89.69 80 GLN A C 1
ATOM 652 O O . GLN A 1 80 ? 3.336 2.490 -18.621 1.00 89.69 80 GLN A O 1
ATOM 657 N N . VAL A 1 81 ? 3.397 1.912 -16.461 1.00 92.25 81 VAL A N 1
ATOM 658 C CA . VAL A 1 81 ? 4.509 2.805 -16.117 1.00 92.25 81 VAL A CA 1
ATOM 659 C C . VAL A 1 81 ? 5.850 2.162 -16.455 1.00 92.25 81 VAL A C 1
ATOM 661 O O . VAL A 1 81 ? 6.517 2.556 -17.406 1.00 92.25 81 VAL A O 1
ATOM 664 N N . TYR A 1 82 ? 6.261 1.145 -15.693 1.00 93.06 82 TYR A N 1
ATOM 665 C CA . TYR A 1 82 ? 7.652 0.684 -15.676 1.00 93.06 82 TYR A CA 1
ATOM 666 C C . TYR A 1 82 ? 8.042 -0.077 -16.940 1.00 93.06 82 TYR A C 1
ATOM 668 O O . TYR A 1 82 ? 9.160 0.050 -17.425 1.00 93.06 82 TYR A O 1
ATOM 676 N N . SER A 1 83 ? 7.131 -0.875 -17.500 1.00 88.56 83 SER A N 1
ATOM 677 C CA . SER A 1 83 ? 7.430 -1.623 -18.726 1.00 88.56 83 SER A CA 1
ATOM 678 C C . SER A 1 83 ? 7.357 -0.756 -19.984 1.00 88.56 83 SER A C 1
ATOM 680 O O . SER A 1 83 ? 7.869 -1.176 -21.018 1.00 88.56 83 SER A O 1
ATOM 682 N N . GLN A 1 84 ? 6.744 0.430 -19.911 1.00 92.12 84 GLN A N 1
ATOM 683 C CA . GLN A 1 84 ? 6.617 1.345 -21.049 1.00 92.12 84 GLN A CA 1
ATOM 684 C C . GLN A 1 84 ? 7.506 2.583 -20.938 1.00 92.12 84 GLN A C 1
ATOM 686 O O . GLN A 1 84 ? 7.581 3.320 -21.909 1.00 92.12 84 GLN A O 1
ATOM 691 N N . THR A 1 85 ? 8.223 2.809 -19.832 1.00 94.31 85 THR A N 1
ATOM 692 C CA . THR A 1 85 ? 9.019 4.034 -19.617 1.00 94.31 85 THR A CA 1
ATOM 693 C C . THR A 1 85 ? 9.963 4.343 -20.783 1.00 94.31 85 THR A C 1
ATOM 695 O O . THR A 1 85 ? 9.936 5.433 -21.342 1.00 94.31 85 THR A O 1
ATOM 698 N N . LEU A 1 86 ? 10.752 3.360 -21.226 1.00 94.12 86 LEU A N 1
ATOM 699 C CA . LEU A 1 86 ? 11.671 3.556 -22.354 1.00 94.12 86 LEU A CA 1
ATOM 700 C C . LEU A 1 86 ? 10.943 3.704 -23.700 1.00 94.12 86 LEU A C 1
ATOM 702 O O . LEU A 1 86 ? 11.445 4.353 -24.612 1.00 94.12 86 LEU A O 1
ATOM 706 N N . VAL A 1 87 ? 9.749 3.121 -23.833 1.00 92.75 87 VAL A N 1
ATOM 707 C CA . VAL A 1 87 ? 8.901 3.292 -25.022 1.00 92.75 87 VAL A CA 1
ATOM 708 C C . VAL A 1 87 ? 8.313 4.702 -25.060 1.00 92.75 87 VAL A C 1
ATOM 710 O O . VAL A 1 87 ? 8.251 5.303 -26.128 1.00 92.75 87 VAL A O 1
ATOM 713 N N . TYR A 1 88 ? 7.894 5.228 -23.910 1.00 92.00 88 TYR A N 1
ATOM 714 C CA . TYR A 1 88 ? 7.439 6.604 -23.751 1.00 92.00 88 TYR A CA 1
ATOM 715 C C . TYR A 1 88 ? 8.558 7.578 -24.131 1.00 92.00 88 TYR A C 1
ATOM 717 O O . TYR A 1 88 ? 8.346 8.442 -24.977 1.00 92.00 88 TYR A O 1
ATOM 725 N N . PHE A 1 89 ? 9.777 7.354 -23.625 1.00 92.81 89 PHE A N 1
ATOM 726 C CA . PHE A 1 89 ? 10.952 8.130 -24.025 1.00 92.81 89 PHE A CA 1
ATOM 727 C C . PHE A 1 89 ? 11.148 8.172 -25.546 1.00 92.81 89 PHE A C 1
ATOM 729 O O . PHE A 1 89 ? 11.254 9.249 -26.132 1.00 92.81 89 PHE A O 1
ATOM 736 N N . LEU A 1 90 ? 11.138 7.004 -26.195 1.00 91.31 90 LEU A N 1
ATOM 737 C CA . LEU A 1 90 ? 11.299 6.902 -27.647 1.00 91.31 90 LEU A CA 1
ATOM 738 C C . LEU A 1 90 ? 10.229 7.674 -28.427 1.00 91.31 90 LEU A C 1
ATOM 740 O O . LEU A 1 90 ? 10.527 8.239 -29.472 1.00 91.31 90 LEU A O 1
ATOM 744 N N . LYS A 1 91 ? 8.986 7.692 -27.940 1.00 88.81 91 LYS A N 1
ATOM 745 C CA . LYS A 1 91 ? 7.866 8.353 -28.624 1.00 88.81 91 LYS A CA 1
ATOM 746 C C . LYS A 1 91 ? 7.837 9.864 -28.422 1.00 88.81 91 LYS A C 1
ATOM 748 O O . LYS A 1 91 ? 7.417 10.568 -29.333 1.00 88.81 91 LYS A O 1
ATOM 753 N N . ASN A 1 92 ? 8.232 10.333 -27.241 1.00 86.75 92 ASN A N 1
ATOM 754 C CA . ASN A 1 92 ? 7.985 11.713 -26.823 1.00 86.75 92 ASN A CA 1
ATOM 755 C C . ASN A 1 92 ? 9.256 12.572 -26.760 1.00 86.75 92 ASN A C 1
ATOM 757 O O . ASN A 1 92 ? 9.166 13.778 -26.961 1.00 86.75 92 ASN A O 1
ATOM 761 N N . HIS A 1 93 ? 10.436 11.976 -26.548 1.00 87.19 93 HIS A N 1
ATOM 762 C CA . HIS A 1 93 ? 11.673 12.734 -26.299 1.00 87.19 93 HIS A CA 1
ATOM 763 C C . HIS A 1 93 ? 12.822 12.405 -27.258 1.00 87.19 93 HIS A C 1
ATOM 765 O O . HIS A 1 93 ? 13.688 13.253 -27.470 1.00 87.19 93 HIS A O 1
ATOM 771 N N . TYR A 1 94 ? 12.855 11.208 -27.854 1.00 84.38 94 TYR A N 1
ATOM 772 C CA . TYR A 1 94 ? 13.984 10.782 -28.691 1.00 84.38 94 TYR A CA 1
ATOM 773 C C . TYR A 1 94 ? 14.113 11.592 -29.993 1.00 84.38 94 TYR A C 1
ATOM 775 O O . TYR A 1 94 ? 15.149 12.214 -30.226 1.00 84.38 94 TYR A O 1
ATOM 783 N N . ASP A 1 95 ? 13.052 11.652 -30.807 1.00 71.25 95 ASP A N 1
ATOM 784 C CA . ASP A 1 95 ? 13.079 12.381 -32.087 1.00 71.25 95 ASP A CA 1
ATOM 785 C C . ASP A 1 95 ? 13.110 13.905 -31.889 1.00 71.25 95 ASP A C 1
ATOM 787 O O . ASP A 1 95 ? 13.763 14.618 -32.649 1.00 71.25 95 ASP A O 1
ATOM 791 N N . VAL A 1 96 ? 12.460 14.407 -30.832 1.00 61.62 96 VAL A N 1
ATOM 792 C CA . VAL A 1 96 ? 12.463 15.836 -30.473 1.00 61.62 96 VAL A CA 1
ATOM 793 C C . VAL A 1 96 ? 13.886 16.298 -30.129 1.00 61.62 96 VAL A C 1
ATOM 795 O O . VAL A 1 96 ? 14.332 17.342 -30.611 1.00 61.62 96 VAL A O 1
ATOM 798 N N . GLY A 1 97 ? 14.633 15.474 -29.386 1.00 53.44 97 GLY A N 1
ATOM 799 C CA . GLY A 1 97 ? 16.037 15.705 -29.050 1.00 53.44 97 GLY A CA 1
ATOM 800 C C . GLY A 1 97 ? 17.003 15.609 -30.232 1.00 53.44 97 GLY A C 1
ATOM 801 O O . GLY A 1 97 ? 17.944 16.391 -30.311 1.00 53.44 97 GLY A O 1
ATOM 802 N N . GLN A 1 98 ? 16.761 14.712 -31.194 1.00 51.06 98 GLN A N 1
ATOM 803 C CA . GLN A 1 98 ? 17.578 14.596 -32.413 1.00 51.06 98 GLN A CA 1
ATOM 804 C C . GLN A 1 98 ? 17.522 15.868 -33.274 1.00 51.06 98 GLN A C 1
ATOM 806 O O . GLN A 1 98 ? 18.555 16.326 -33.769 1.00 51.06 98 GLN A O 1
ATOM 811 N N . THR A 1 99 ? 16.343 16.489 -33.405 1.00 49.12 99 THR A N 1
ATOM 812 C CA . THR A 1 99 ? 16.215 17.801 -34.059 1.00 49.12 99 THR A CA 1
ATOM 813 C C . THR A 1 99 ? 16.998 18.890 -33.329 1.00 49.12 99 THR A C 1
ATOM 815 O O . THR A 1 99 ? 17.693 19.653 -33.994 1.00 49.12 99 THR A O 1
ATOM 818 N N . ALA A 1 100 ? 16.962 18.922 -31.993 1.00 46.31 100 ALA A N 1
ATOM 819 C CA . ALA A 1 100 ? 17.691 19.904 -31.187 1.00 46.31 100 ALA A CA 1
ATOM 820 C C . ALA A 1 100 ? 19.222 19.705 -31.237 1.00 46.31 100 ALA A C 1
ATOM 822 O O . ALA A 1 100 ? 19.963 20.676 -31.391 1.00 46.31 100 ALA A O 1
ATOM 823 N N . LEU A 1 101 ? 19.700 18.455 -31.205 1.00 46.09 101 LEU A N 1
ATOM 824 C CA . LEU A 1 101 ? 21.117 18.098 -31.354 1.00 46.09 101 LEU A CA 1
ATOM 825 C C . LEU A 1 101 ? 21.665 18.438 -32.746 1.00 46.09 101 LEU A C 1
ATOM 827 O O . LEU A 1 101 ? 22.801 18.881 -32.864 1.00 46.09 101 LEU A O 1
ATOM 831 N N . SER A 1 102 ? 20.862 18.297 -33.805 1.00 45.66 102 SER A N 1
ATOM 832 C CA . SER A 1 102 ? 21.270 18.702 -35.161 1.00 45.66 102 SER A CA 1
ATOM 833 C C . SER A 1 102 ? 21.392 20.223 -35.345 1.00 45.66 102 SER A C 1
ATOM 835 O O . SER A 1 102 ? 22.056 20.682 -36.273 1.00 45.66 102 SER A O 1
ATOM 837 N N . SER A 1 103 ? 20.789 21.010 -34.449 1.00 41.97 103 SER A N 1
ATOM 838 C CA . SER A 1 103 ? 20.922 22.471 -34.400 1.00 41.97 103 SER A CA 1
ATOM 839 C C . SER A 1 103 ? 22.133 22.969 -33.601 1.00 41.97 103 SER A C 1
ATOM 841 O O . SER A 1 103 ? 22.425 24.155 -33.682 1.00 41.97 103 SER A O 1
ATOM 843 N N . PHE A 1 104 ? 22.895 22.096 -32.926 1.00 47.16 104 PHE A N 1
ATOM 844 C CA . PHE A 1 104 ? 24.156 22.477 -32.262 1.00 47.16 104 PHE A CA 1
ATOM 845 C C . PHE A 1 104 ? 25.285 22.870 -33.233 1.00 47.16 104 PHE A C 1
ATOM 847 O O . PHE A 1 104 ? 26.298 23.404 -32.793 1.00 47.16 104 PHE A O 1
ATOM 854 N N . ASP A 1 105 ? 25.120 22.643 -34.541 1.00 48.22 105 ASP A N 1
ATOM 855 C CA . ASP A 1 105 ? 26.075 23.096 -35.564 1.00 48.22 105 ASP A CA 1
ATOM 856 C C . ASP A 1 105 ? 25.846 24.554 -36.022 1.00 48.22 105 ASP A C 1
ATOM 858 O O . ASP A 1 105 ? 26.581 25.037 -36.884 1.00 48.22 105 ASP A O 1
ATOM 862 N N . ASN A 1 106 ? 24.854 25.276 -35.478 1.00 39.47 106 ASN A N 1
ATOM 863 C CA . ASN A 1 106 ? 24.655 26.698 -35.775 1.00 39.47 106 ASN A CA 1
ATOM 864 C C . ASN A 1 106 ? 24.562 27.531 -34.488 1.00 39.47 106 ASN A C 1
ATOM 866 O O . ASN A 1 106 ? 23.656 27.346 -33.682 1.00 39.47 106 ASN A O 1
ATOM 870 N N . ASP A 1 107 ? 25.528 28.439 -34.353 1.00 44.38 107 ASP A N 1
ATOM 871 C CA . ASP A 1 107 ? 25.737 29.387 -33.258 1.00 44.38 107 ASP A CA 1
ATOM 872 C C . ASP A 1 107 ? 24.508 30.237 -32.868 1.00 44.38 107 ASP A C 1
ATOM 874 O O . ASP A 1 107 ? 23.663 30.574 -33.701 1.00 44.38 107 ASP A O 1
ATOM 878 N N . ASP A 1 108 ? 24.572 30.688 -31.609 1.00 44.84 108 ASP A N 1
ATOM 879 C CA . ASP A 1 108 ? 23.939 31.871 -31.011 1.00 44.84 108 ASP A CA 1
ATOM 880 C C . ASP A 1 108 ? 22.417 31.833 -30.768 1.00 44.84 108 ASP A C 1
ATOM 882 O O . ASP A 1 108 ? 21.648 32.450 -31.498 1.00 44.84 108 ASP A O 1
ATOM 886 N N . ASP A 1 109 ? 21.994 31.221 -29.653 1.00 37.06 109 ASP A N 1
ATOM 887 C CA . ASP A 1 109 ? 20.931 31.781 -28.798 1.00 37.06 109 ASP A CA 1
ATOM 888 C C . ASP A 1 109 ? 21.023 31.208 -27.364 1.00 37.06 109 ASP A C 1
ATOM 890 O O . ASP A 1 109 ? 20.862 30.012 -27.122 1.00 37.06 109 ASP A O 1
ATOM 894 N N . ASP A 1 110 ? 21.300 32.096 -26.408 1.00 37.66 110 ASP A N 1
ATOM 895 C CA . ASP A 1 110 ? 21.735 31.840 -25.022 1.00 37.66 110 ASP A CA 1
ATOM 896 C C . ASP A 1 110 ? 20.608 31.431 -24.035 1.00 37.66 110 ASP A C 1
ATOM 898 O O . ASP A 1 110 ? 20.790 31.549 -22.830 1.00 37.66 110 ASP A O 1
ATOM 902 N N . ASP A 1 111 ? 19.446 30.942 -24.491 1.00 39.69 111 ASP A N 1
ATOM 903 C CA . ASP A 1 111 ? 18.297 30.633 -23.604 1.00 39.69 111 ASP A CA 1
ATOM 904 C C . ASP A 1 111 ? 17.448 29.420 -24.077 1.00 39.69 111 ASP A C 1
ATOM 906 O O . ASP A 1 111 ? 16.214 29.459 -24.086 1.00 39.69 111 ASP A O 1
ATOM 910 N N . MET A 1 112 ? 18.078 28.308 -24.485 1.00 37.34 112 MET A N 1
ATOM 911 C CA . MET A 1 112 ? 17.364 27.050 -24.783 1.00 37.34 112 MET A CA 1
ATOM 912 C C . MET A 1 112 ? 17.857 25.862 -23.937 1.00 37.34 112 MET A C 1
ATOM 914 O O . MET A 1 112 ? 18.720 25.083 -24.331 1.00 37.34 112 MET A O 1
ATOM 918 N N . GLU A 1 113 ? 17.237 25.700 -22.770 1.00 44.03 113 GLU A N 1
ATOM 919 C CA . GLU A 1 113 ? 17.330 24.544 -21.868 1.00 44.03 113 GLU A CA 1
ATOM 920 C C . GLU A 1 113 ? 16.522 23.361 -22.461 1.00 44.03 113 GLU A C 1
ATOM 922 O O . GLU A 1 113 ? 15.334 23.231 -22.193 1.00 44.03 113 GLU A O 1
ATOM 927 N N . TYR A 1 114 ? 17.104 22.560 -23.372 1.00 48.03 114 TYR A N 1
ATOM 928 C CA . TYR A 1 114 ? 16.340 21.566 -24.166 1.00 48.03 114 TYR A CA 1
ATOM 929 C C . TYR A 1 114 ? 17.009 20.193 -24.365 1.00 48.03 114 TYR A C 1
ATOM 931 O O . TYR A 1 114 ? 17.051 19.656 -25.474 1.00 48.03 114 TYR A O 1
ATOM 939 N N . ALA A 1 115 ? 17.450 19.552 -23.284 1.00 53.19 115 ALA A N 1
ATOM 940 C CA . ALA A 1 115 ? 17.490 18.089 -23.259 1.00 53.19 115 ALA A CA 1
ATOM 941 C C . ALA A 1 115 ? 17.375 17.578 -21.820 1.00 53.19 115 ALA A C 1
ATOM 943 O O . ALA A 1 115 ? 18.386 17.253 -21.204 1.00 53.19 115 ALA A O 1
ATOM 944 N N . ASP A 1 116 ? 16.145 17.448 -21.312 1.00 71.25 116 ASP A N 1
ATOM 945 C CA . ASP A 1 116 ? 15.872 16.872 -19.981 1.00 71.25 116 ASP A CA 1
ATOM 946 C C . ASP A 1 116 ? 16.490 15.465 -19.798 1.00 71.25 116 ASP A C 1
ATOM 948 O O . ASP A 1 116 ? 16.695 15.011 -18.675 1.00 71.25 116 ASP A O 1
ATOM 952 N N . TYR A 1 117 ? 16.834 14.784 -20.904 1.00 87.56 117 TYR A N 1
ATOM 953 C CA . TYR A 1 117 ? 17.284 13.389 -20.942 1.00 87.56 117 TYR A CA 1
ATOM 954 C C . TYR A 1 117 ? 18.457 13.143 -21.925 1.00 87.56 117 TYR A C 1
ATOM 956 O O . TYR A 1 117 ? 18.398 12.250 -22.780 1.00 87.56 117 TYR A O 1
ATOM 964 N N . ALA A 1 118 ? 19.504 13.976 -21.881 1.00 87.88 118 ALA A N 1
ATOM 965 C CA . ALA A 1 118 ? 20.628 13.939 -22.831 1.00 87.88 118 ALA A CA 1
ATOM 966 C C . ALA A 1 118 ? 21.399 12.599 -22.839 1.00 87.88 118 ALA A C 1
ATOM 968 O O . ALA A 1 118 ? 21.796 12.097 -23.898 1.00 87.88 118 ALA A O 1
ATOM 969 N N . THR A 1 119 ? 21.592 11.983 -21.674 1.00 90.25 119 THR A N 1
ATOM 970 C CA . THR A 1 119 ? 22.295 10.701 -21.526 1.00 90.25 119 THR A CA 1
ATOM 971 C C . THR A 1 119 ? 21.471 9.562 -22.117 1.00 90.25 119 THR A C 1
ATOM 973 O O . THR A 1 119 ? 22.001 8.705 -22.831 1.00 90.25 119 THR A O 1
ATOM 976 N N . LEU A 1 120 ? 20.156 9.574 -21.888 1.00 91.12 120 LEU A N 1
ATOM 977 C CA . LEU A 1 120 ? 19.214 8.620 -22.461 1.00 91.12 120 LEU A CA 1
ATOM 978 C C . LEU A 1 120 ? 19.144 8.764 -23.992 1.00 91.12 120 LEU A C 1
ATOM 980 O O . LEU A 1 120 ? 19.160 7.758 -24.703 1.00 91.12 120 LEU A O 1
ATOM 984 N N . GLN A 1 121 ? 19.162 9.994 -24.520 1.00 90.81 121 GLN A N 1
ATOM 985 C CA . GLN A 1 121 ? 19.256 10.249 -25.965 1.00 90.81 121 GLN A CA 1
ATOM 986 C C . GLN A 1 121 ? 20.544 9.670 -26.560 1.00 90.81 121 GLN A C 1
ATOM 988 O O . GLN A 1 121 ? 20.485 8.939 -27.549 1.00 90.81 121 GLN A O 1
ATOM 993 N N . SER A 1 122 ? 21.696 9.936 -25.937 1.00 89.38 122 SER A N 1
ATOM 994 C CA . SER A 1 122 ? 22.995 9.398 -26.364 1.00 89.38 122 SER A CA 1
ATOM 995 C C . SER A 1 122 ? 23.006 7.864 -26.381 1.00 89.38 122 SER A C 1
ATOM 997 O O . SER A 1 122 ? 23.407 7.249 -27.376 1.00 89.38 122 SER A O 1
ATOM 999 N N . LEU A 1 123 ? 22.473 7.233 -25.325 1.00 92.12 123 LEU A N 1
ATOM 1000 C CA . LEU A 1 123 ? 22.310 5.782 -25.253 1.00 92.12 123 LEU A CA 1
ATOM 1001 C C . LEU A 1 123 ? 21.507 5.263 -26.453 1.00 92.12 123 LEU A C 1
ATOM 1003 O O . LEU A 1 123 ? 21.993 4.392 -27.174 1.00 92.12 123 LEU A O 1
ATOM 1007 N N . PHE A 1 124 ? 20.305 5.793 -26.696 1.00 92.31 124 PHE A N 1
ATOM 1008 C CA . PHE A 1 124 ? 19.443 5.304 -27.775 1.00 92.31 124 PHE A CA 1
ATOM 1009 C C . PHE A 1 124 ? 20.002 5.579 -29.175 1.00 92.31 124 PHE A C 1
ATOM 1011 O O . PHE A 1 124 ? 19.851 4.729 -30.051 1.00 92.31 124 PHE A O 1
ATOM 1018 N N . THR A 1 125 ? 20.721 6.684 -29.379 1.00 90.44 125 THR A N 1
ATOM 1019 C CA . THR A 1 125 ? 21.470 6.938 -30.620 1.00 90.44 125 THR A CA 1
ATOM 1020 C C . THR A 1 125 ? 22.533 5.865 -30.854 1.00 90.44 125 THR A C 1
ATOM 1022 O O . THR A 1 125 ? 22.586 5.282 -31.935 1.00 90.44 125 THR A O 1
ATOM 1025 N N . SER A 1 126 ? 23.308 5.498 -29.827 1.00 89.94 126 SER A N 1
ATOM 1026 C CA . SER A 1 126 ? 24.288 4.409 -29.946 1.00 89.94 126 SER A CA 1
ATOM 1027 C C . SER A 1 126 ? 23.634 3.049 -30.234 1.00 89.94 126 SER A C 1
ATOM 1029 O O . SER A 1 126 ? 24.184 2.243 -30.989 1.00 89.94 126 SER A O 1
ATOM 1031 N N . LEU A 1 127 ? 22.457 2.776 -29.658 1.00 91.88 127 LEU A N 1
ATOM 1032 C CA . LEU A 1 127 ? 21.701 1.552 -29.944 1.00 91.88 127 LEU A CA 1
ATOM 1033 C C . LEU A 1 127 ? 21.202 1.516 -31.398 1.00 91.88 127 LEU A C 1
ATOM 1035 O O . LEU A 1 127 ? 21.253 0.464 -32.038 1.00 91.88 127 LEU A O 1
ATOM 1039 N N . GLU A 1 128 ? 20.750 2.652 -31.933 1.00 91.19 128 GLU A N 1
ATOM 1040 C CA . GLU A 1 128 ? 20.313 2.775 -33.326 1.00 91.19 128 GLU A CA 1
ATOM 1041 C C . GLU A 1 128 ? 21.477 2.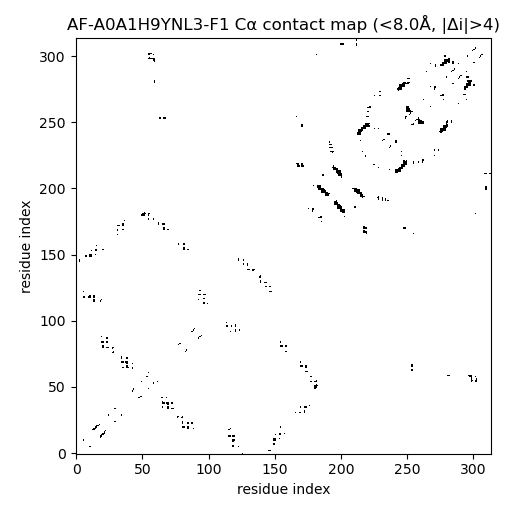555 -34.311 1.00 91.19 128 GLU A C 1
ATOM 1043 O O . GLU A 1 128 ? 21.329 1.861 -35.321 1.00 91.19 128 GLU A O 1
ATOM 1048 N N . GLU A 1 129 ? 22.665 3.080 -34.000 1.00 90.44 129 GLU A N 1
ATOM 1049 C CA . GLU A 1 129 ? 23.890 2.827 -34.766 1.00 90.44 129 GLU A CA 1
ATOM 1050 C C . GLU A 1 129 ? 24.292 1.346 -34.749 1.00 90.44 129 GLU A C 1
ATOM 1052 O O . GLU A 1 129 ? 24.627 0.775 -35.793 1.00 90.44 129 GLU A O 1
ATOM 1057 N N . ASP A 1 130 ? 24.229 0.691 -33.585 1.00 89.94 130 ASP A N 1
ATOM 1058 C CA . ASP A 1 130 ? 24.493 -0.746 -33.468 1.00 89.94 130 ASP A CA 1
ATOM 1059 C C . ASP A 1 130 ? 23.487 -1.570 -34.282 1.00 89.94 130 ASP A C 1
ATOM 1061 O O . ASP A 1 130 ? 23.883 -2.554 -34.911 1.00 89.94 130 ASP A O 1
ATOM 1065 N N . TYR A 1 131 ? 22.216 -1.157 -34.318 1.00 89.94 131 TYR A N 1
ATOM 1066 C CA . TYR A 1 131 ? 21.174 -1.790 -35.131 1.00 89.94 131 TYR A CA 1
ATOM 1067 C C . TYR A 1 131 ? 21.460 -1.662 -36.630 1.00 89.94 131 TYR A C 1
ATOM 1069 O O . TYR A 1 131 ? 21.357 -2.643 -37.364 1.00 89.94 131 TYR A O 1
ATOM 1077 N N . LYS A 1 132 ? 21.869 -0.471 -37.085 1.00 90.25 132 LYS A N 1
ATOM 1078 C CA . LYS A 1 132 ? 22.200 -0.199 -38.495 1.00 90.25 132 LYS A CA 1
ATOM 1079 C C . LYS A 1 132 ? 23.483 -0.899 -38.957 1.00 90.25 132 LYS A C 1
ATOM 1081 O O . LYS A 1 132 ? 23.621 -1.184 -40.144 1.00 90.25 132 LYS A O 1
ATOM 1086 N N . SER A 1 133 ? 24.431 -1.138 -38.049 1.00 89.06 133 SER A N 1
ATOM 1087 C CA . SER A 1 133 ? 25.784 -1.620 -38.377 1.00 89.06 133 SER A CA 1
ATOM 1088 C C . SER A 1 133 ? 26.039 -3.101 -38.085 1.00 89.06 133 SER A C 1
ATOM 1090 O O . SER A 1 133 ? 27.065 -3.633 -38.513 1.00 89.06 133 SER A O 1
ATOM 1092 N N . THR A 1 134 ? 25.154 -3.777 -37.345 1.00 89.00 134 THR A N 1
ATOM 1093 C CA . THR A 1 134 ? 25.362 -5.168 -36.920 1.00 89.00 134 THR A CA 1
ATOM 1094 C C . THR A 1 134 ? 24.480 -6.132 -37.699 1.00 89.00 134 THR A C 1
ATOM 1096 O O . THR A 1 134 ? 23.264 -6.156 -37.532 1.00 89.00 134 THR A O 1
ATOM 1099 N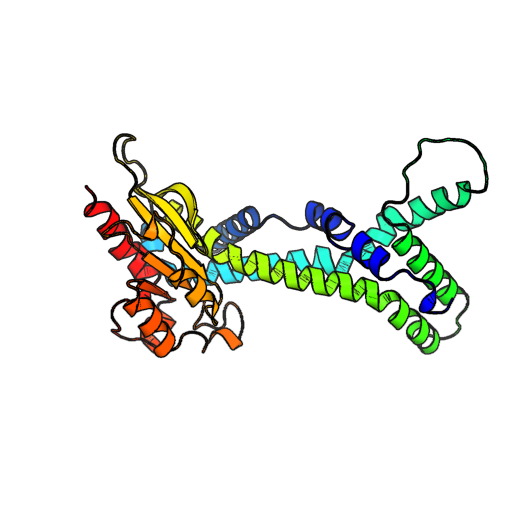 N . ASP A 1 135 ? 25.112 -7.009 -38.478 1.00 88.81 135 ASP A N 1
ATOM 1100 C CA . ASP A 1 135 ? 24.418 -8.111 -39.136 1.00 88.81 135 ASP A CA 1
ATOM 1101 C C . ASP A 1 135 ? 24.181 -9.277 -38.166 1.00 88.81 135 ASP A C 1
ATOM 1103 O O . ASP A 1 135 ? 25.110 -9.827 -37.571 1.00 88.81 135 ASP A O 1
ATOM 1107 N N . GLY A 1 136 ? 22.924 -9.709 -38.065 1.00 90.44 136 GLY A N 1
ATOM 1108 C CA . GLY A 1 136 ? 22.531 -10.913 -37.337 1.00 90.44 136 GLY A CA 1
ATOM 1109 C C . GLY A 1 136 ? 21.960 -10.654 -35.941 1.00 90.44 136 GLY A C 1
ATOM 1110 O O . GLY A 1 136 ? 22.490 -9.893 -35.136 1.00 90.44 136 GLY A O 1
ATOM 1111 N N . PHE A 1 137 ? 20.869 -11.362 -35.639 1.00 91.06 137 PHE A N 1
ATOM 1112 C CA . PHE A 1 137 ? 20.092 -11.209 -34.406 1.00 91.06 137 PHE A CA 1
ATOM 1113 C C . PHE A 1 137 ? 20.938 -11.371 -33.134 1.00 91.06 137 PHE A C 1
ATOM 1115 O O . PHE A 1 137 ? 20.906 -10.512 -32.260 1.00 91.06 137 PHE A O 1
ATOM 1122 N N . VAL A 1 138 ? 21.714 -12.455 -33.036 1.00 93.50 138 VAL A N 1
ATOM 1123 C CA . VAL A 1 138 ? 22.497 -12.762 -31.826 1.00 93.50 138 VAL A CA 1
ATOM 1124 C C . VAL A 1 138 ? 23.535 -11.673 -31.561 1.00 93.50 138 VAL A C 1
ATOM 1126 O O . VAL A 1 138 ? 23.570 -11.125 -30.466 1.00 93.50 138 VAL A O 1
ATOM 1129 N N . SER A 1 139 ? 24.309 -11.296 -32.580 1.00 90.69 139 SER A N 1
ATOM 1130 C CA . SER A 1 139 ? 25.363 -10.285 -32.454 1.00 90.69 139 SER A CA 1
ATOM 1131 C C . SER A 1 139 ? 24.821 -8.895 -32.127 1.00 90.69 139 SER A C 1
ATOM 1133 O O . SER A 1 139 ? 25.474 -8.143 -31.408 1.00 90.69 139 SER A O 1
ATOM 1135 N N . TYR A 1 140 ? 23.624 -8.553 -32.610 1.00 91.75 140 TYR A N 1
ATOM 1136 C CA . TYR A 1 140 ? 22.952 -7.319 -32.213 1.00 91.75 140 TYR A CA 1
ATOM 1137 C C . TYR A 1 140 ? 22.592 -7.338 -30.720 1.00 91.75 140 TYR A C 1
ATOM 1139 O O . TYR A 1 140 ? 23.002 -6.447 -29.976 1.00 91.75 140 TYR A O 1
ATOM 1147 N N . PHE A 1 141 ? 21.900 -8.382 -30.248 1.00 93.31 141 PHE A N 1
ATOM 1148 C CA . PHE A 1 141 ? 21.489 -8.480 -28.842 1.00 93.31 141 PHE A CA 1
ATOM 1149 C C . PHE A 1 141 ? 22.667 -8.605 -27.863 1.00 93.31 141 PHE A C 1
ATOM 1151 O O . PHE A 1 141 ? 22.599 -8.040 -26.772 1.00 93.31 141 PHE A O 1
ATOM 1158 N N . GLU A 1 142 ? 23.764 -9.262 -28.253 1.00 92.62 142 GLU A N 1
ATOM 1159 C CA . GLU A 1 142 ? 25.007 -9.306 -27.468 1.00 92.62 142 GLU A CA 1
ATOM 1160 C C . GLU A 1 142 ? 25.601 -7.910 -27.220 1.00 92.62 142 GLU A C 1
ATOM 1162 O O . GLU A 1 142 ? 26.166 -7.673 -26.152 1.00 92.62 142 GLU A O 1
ATOM 1167 N N . LYS A 1 143 ? 25.444 -6.974 -28.168 1.00 90.31 143 LYS A N 1
ATOM 1168 C CA . LYS A 1 143 ? 25.901 -5.583 -28.019 1.00 90.31 143 LYS A CA 1
ATOM 1169 C C . LYS A 1 143 ? 24.931 -4.720 -27.218 1.00 90.31 143 LYS A C 1
ATOM 1171 O O . LYS A 1 143 ? 25.370 -3.951 -26.365 1.00 90.31 143 LYS A O 1
ATOM 1176 N N . ILE A 1 144 ? 23.628 -4.828 -27.487 1.00 93.25 144 ILE A N 1
ATOM 1177 C CA . ILE A 1 144 ? 22.649 -3.893 -26.916 1.00 93.25 144 ILE A CA 1
ATOM 1178 C C . ILE A 1 144 ? 22.252 -4.219 -25.477 1.00 93.25 144 ILE A C 1
ATOM 1180 O O . ILE A 1 144 ? 22.046 -3.295 -24.692 1.00 93.25 144 ILE A O 1
ATOM 1184 N N . LEU A 1 145 ? 22.165 -5.502 -25.097 1.00 93.44 145 LEU A N 1
ATOM 1185 C CA . LEU A 1 145 ? 21.697 -5.891 -23.761 1.00 93.44 145 LEU A CA 1
ATOM 1186 C C . LEU A 1 145 ? 22.578 -5.315 -22.639 1.00 93.44 145 LEU A C 1
ATOM 1188 O O . LEU A 1 145 ? 22.016 -4.757 -21.698 1.00 93.44 145 LEU A O 1
ATOM 1192 N N . PRO A 1 146 ? 23.923 -5.362 -22.724 1.00 92.62 146 PRO A N 1
ATOM 1193 C CA . PRO A 1 146 ? 24.775 -4.716 -21.729 1.00 92.62 146 PRO A CA 1
ATOM 1194 C C . PRO A 1 146 ? 24.604 -3.194 -21.675 1.00 92.62 146 PRO A C 1
ATOM 1196 O O . PRO A 1 146 ? 24.629 -2.629 -20.588 1.00 92.62 146 PRO A O 1
ATOM 1199 N N . LYS A 1 147 ? 24.409 -2.532 -22.826 1.00 91.62 147 LYS A N 1
ATOM 1200 C CA . LYS A 1 147 ? 24.269 -1.068 -22.911 1.00 91.62 147 LYS A CA 1
ATOM 1201 C C . LYS A 1 147 ? 22.958 -0.564 -22.311 1.00 91.62 147 LYS A C 1
ATOM 1203 O O . LYS A 1 147 ? 22.951 0.459 -21.640 1.00 91.62 147 LYS A O 1
ATOM 1208 N N . ILE A 1 148 ? 21.853 -1.275 -22.541 1.00 93.25 148 ILE A N 1
ATOM 1209 C CA . ILE A 1 148 ? 20.529 -0.880 -22.037 1.00 93.25 148 ILE A CA 1
ATOM 1210 C C . ILE A 1 148 ? 20.280 -1.337 -20.592 1.00 93.25 148 ILE A C 1
ATOM 1212 O O . ILE A 1 148 ? 19.390 -0.813 -19.921 1.00 93.25 148 ILE A O 1
ATOM 1216 N N . TYR A 1 149 ? 21.065 -2.299 -20.093 1.00 93.62 149 TYR A N 1
ATOM 1217 C CA . TYR A 1 149 ? 20.895 -2.862 -18.754 1.00 93.62 149 TYR A CA 1
ATOM 1218 C C . TYR A 1 149 ? 20.862 -1.806 -17.635 1.00 93.62 149 TYR A C 1
ATOM 1220 O O . TYR A 1 149 ? 19.942 -1.884 -16.825 1.00 93.62 149 TYR A O 1
ATOM 1228 N N . PRO A 1 150 ? 21.760 -0.800 -17.577 1.00 93.19 150 PRO A N 1
ATOM 1229 C CA . PRO A 1 150 ? 21.715 0.214 -16.524 1.00 93.19 150 PRO A CA 1
ATOM 1230 C C . PRO A 1 150 ? 20.392 0.992 -16.485 1.00 93.19 150 PRO A C 1
ATOM 1232 O O . PRO A 1 150 ? 19.850 1.221 -15.405 1.00 93.19 150 PRO A O 1
ATOM 1235 N N . ALA A 1 151 ? 19.818 1.318 -17.649 1.00 94.19 151 ALA A N 1
ATOM 1236 C CA . ALA A 1 151 ? 18.510 1.967 -17.730 1.00 94.19 151 ALA A CA 1
ATOM 1237 C C . ALA A 1 151 ? 17.387 1.045 -17.223 1.00 94.19 151 ALA A C 1
ATOM 1239 O O . ALA A 1 151 ? 16.524 1.456 -16.446 1.00 94.19 151 ALA A O 1
ATOM 1240 N N . MET A 1 152 ? 17.414 -0.233 -17.617 1.00 94.62 152 MET A N 1
ATOM 1241 C CA . MET A 1 152 ? 16.446 -1.228 -17.141 1.00 94.62 152 MET A CA 1
ATOM 1242 C C . MET A 1 152 ? 16.553 -1.472 -15.629 1.00 94.62 152 MET A C 1
ATOM 1244 O O . MET A 1 152 ? 15.533 -1.623 -14.952 1.00 94.62 152 MET A O 1
ATOM 1248 N N . ASP A 1 153 ? 17.773 -1.509 -15.094 1.00 94.44 153 ASP A N 1
ATOM 1249 C CA . ASP A 1 153 ? 18.030 -1.688 -13.667 1.00 94.44 153 ASP A CA 1
ATOM 1250 C C . ASP A 1 153 ? 17.527 -0.483 -12.866 1.00 94.44 153 ASP A C 1
ATOM 1252 O O . ASP A 1 153 ? 16.798 -0.658 -11.888 1.00 94.44 153 ASP A O 1
ATOM 1256 N N . ALA A 1 154 ? 17.778 0.739 -13.349 1.00 93.56 154 ALA A N 1
ATOM 1257 C CA . ALA A 1 154 ? 17.254 1.963 -12.750 1.00 93.56 154 ALA A CA 1
ATOM 1258 C C . ALA A 1 154 ? 15.717 1.936 -12.632 1.00 93.56 154 ALA A C 1
ATOM 1260 O O . ALA A 1 154 ? 15.158 2.236 -11.569 1.00 93.56 154 ALA A O 1
ATOM 1261 N N . ILE A 1 155 ? 15.022 1.498 -13.686 1.00 94.88 155 ILE A N 1
ATOM 1262 C CA . ILE A 1 155 ? 13.562 1.326 -13.679 1.00 94.88 155 ILE A CA 1
ATOM 1263 C C . ILE A 1 155 ? 13.134 0.247 -12.678 1.00 94.88 155 ILE A C 1
ATOM 1265 O O . ILE A 1 155 ? 12.214 0.458 -11.882 1.00 94.88 155 ILE A O 1
ATOM 1269 N N . SER A 1 156 ? 13.814 -0.902 -12.678 1.00 93.62 156 SER A N 1
ATOM 1270 C CA . SER A 1 156 ? 13.522 -2.030 -11.786 1.00 93.62 156 SER A CA 1
ATOM 1271 C C . SER A 1 156 ? 13.667 -1.656 -10.307 1.00 93.62 156 SER A C 1
ATOM 1273 O O . SER A 1 156 ? 12.776 -1.946 -9.499 1.00 93.62 156 SER A O 1
ATOM 1275 N N . VAL A 1 157 ? 14.753 -0.969 -9.943 1.00 92.31 157 VAL A N 1
ATOM 1276 C CA . VAL A 1 157 ? 15.004 -0.475 -8.581 1.00 92.31 157 VAL A CA 1
ATOM 1277 C C . VAL A 1 157 ? 13.901 0.494 -8.158 1.00 92.31 157 VAL A C 1
ATOM 1279 O O . VAL A 1 157 ? 13.305 0.319 -7.090 1.00 92.31 157 VAL A O 1
ATOM 1282 N N . SER A 1 158 ? 13.548 1.448 -9.021 1.00 90.56 158 SER A N 1
ATOM 1283 C CA . SER A 1 158 ? 12.441 2.380 -8.786 1.00 90.56 158 SER A CA 1
ATOM 1284 C C . SER A 1 158 ? 11.100 1.668 -8.567 1.00 90.56 158 SER A C 1
ATOM 1286 O O . SER A 1 158 ? 10.365 1.986 -7.628 1.00 90.56 158 SER A O 1
ATOM 1288 N N . ALA A 1 159 ? 10.789 0.651 -9.375 1.00 90.62 159 ALA A N 1
ATOM 1289 C CA . ALA A 1 159 ? 9.583 -0.161 -9.214 1.00 90.62 159 ALA A CA 1
ATOM 1290 C C . ALA A 1 159 ? 9.567 -0.927 -7.880 1.00 90.62 159 ALA A C 1
ATOM 1292 O O . ALA A 1 159 ? 8.531 -1.050 -7.223 1.00 90.62 159 ALA A O 1
ATOM 1293 N N . GLN A 1 160 ? 10.711 -1.451 -7.431 1.00 89.56 160 GLN A N 1
ATOM 1294 C CA . GLN A 1 160 ? 10.824 -2.101 -6.122 1.00 89.56 160 GLN A CA 1
ATOM 1295 C C . GLN A 1 160 ? 10.612 -1.122 -4.961 1.00 89.56 160 GLN A C 1
ATOM 1297 O O . GLN A 1 160 ? 9.929 -1.464 -3.993 1.00 89.56 160 GLN A O 1
ATOM 1302 N N . GLN A 1 161 ? 11.177 0.083 -5.043 1.00 87.69 161 GLN A N 1
ATOM 1303 C CA . GLN A 1 161 ? 11.009 1.113 -4.016 1.00 87.69 161 GLN A CA 1
ATOM 1304 C C . GLN A 1 161 ? 9.558 1.609 -3.941 1.00 87.69 161 GLN A C 1
ATOM 1306 O O . GLN A 1 161 ? 8.988 1.658 -2.850 1.00 87.69 161 GLN A O 1
ATOM 1311 N N . SER A 1 162 ? 8.932 1.872 -5.092 1.00 87.19 162 SER A N 1
ATOM 1312 C CA . SER A 1 162 ? 7.515 2.246 -5.199 1.00 87.19 162 SER A CA 1
ATOM 1313 C C . SER A 1 162 ? 6.596 1.200 -4.563 1.00 87.19 162 SER A C 1
ATOM 1315 O O . SER A 1 162 ? 5.784 1.538 -3.700 1.00 87.19 162 SER A O 1
ATOM 1317 N N . ARG A 1 163 ? 6.802 -0.091 -4.876 1.00 86.62 163 ARG A N 1
ATOM 1318 C CA . ARG A 1 163 ? 6.076 -1.204 -4.238 1.00 86.62 163 ARG A CA 1
ATOM 1319 C C . ARG A 1 163 ? 6.192 -1.189 -2.719 1.00 86.62 163 ARG A C 1
ATOM 1321 O O . ARG A 1 163 ? 5.193 -1.356 -2.028 1.00 86.62 163 ARG A O 1
ATOM 1328 N N . ARG A 1 164 ? 7.399 -0.984 -2.181 1.00 83.75 164 ARG A N 1
ATOM 1329 C CA . ARG A 1 164 ? 7.624 -0.946 -0.725 1.00 83.75 164 ARG A CA 1
ATOM 1330 C C . ARG A 1 164 ? 6.921 0.237 -0.067 1.00 83.75 164 ARG A C 1
ATOM 1332 O O . ARG A 1 164 ? 6.329 0.050 0.993 1.00 83.75 164 ARG A O 1
ATOM 1339 N N . LYS A 1 165 ? 6.984 1.422 -0.684 1.00 83.81 165 LYS A N 1
ATOM 1340 C CA . LYS A 1 165 ? 6.323 2.636 -0.185 1.00 83.81 165 LYS A CA 1
ATOM 1341 C C . LYS A 1 165 ? 4.805 2.445 -0.149 1.00 83.81 165 LYS A C 1
ATOM 1343 O O . LYS A 1 165 ? 4.207 2.628 0.905 1.00 83.81 165 LYS A O 1
ATOM 1348 N N . ARG A 1 166 ? 4.210 1.980 -1.254 1.00 82.75 166 ARG A N 1
ATOM 1349 C CA . ARG A 1 166 ? 2.759 1.753 -1.364 1.00 82.75 166 ARG A CA 1
ATOM 1350 C C . ARG A 1 166 ? 2.254 0.643 -0.456 1.00 82.75 166 ARG A C 1
ATOM 1352 O O . ARG A 1 166 ? 1.269 0.833 0.242 1.00 82.75 166 ARG A O 1
ATOM 1359 N N . ALA A 1 167 ? 2.974 -0.474 -0.361 1.00 80.12 167 ALA A N 1
ATOM 1360 C CA . ALA A 1 167 ? 2.642 -1.505 0.617 1.00 80.12 167 ALA A CA 1
ATOM 1361 C C . ALA A 1 167 ? 2.704 -0.970 2.060 1.00 80.12 167 ALA A C 1
ATOM 1363 O O . ALA A 1 167 ? 2.053 -1.520 2.936 1.00 80.12 167 ALA A O 1
ATOM 1364 N N . GLY A 1 168 ? 3.483 0.076 2.349 1.00 76.25 168 GLY A N 1
ATOM 1365 C CA . GLY A 1 168 ? 3.465 0.738 3.654 1.00 76.25 168 GLY A CA 1
ATOM 1366 C C . GLY A 1 168 ? 2.167 1.509 3.915 1.00 76.25 168 GLY A C 1
ATOM 1367 O O . GLY A 1 168 ? 1.592 1.370 4.991 1.00 76.25 168 GLY A O 1
ATOM 1368 N N . SER A 1 169 ? 1.694 2.280 2.932 1.00 86.31 169 SER A N 1
ATOM 1369 C CA . SER A 1 169 ? 0.520 3.156 3.064 1.00 86.31 169 SER A CA 1
ATOM 1370 C C . SER A 1 169 ? -0.823 2.457 2.836 1.00 86.31 169 SER A C 1
ATOM 1372 O O . SER A 1 169 ? -1.809 2.848 3.446 1.00 86.31 169 SER A O 1
ATOM 1374 N N . SER A 1 170 ? -0.870 1.406 2.018 1.00 89.88 170 SER A N 1
ATOM 1375 C CA . SER A 1 170 ? -2.097 0.700 1.609 1.00 89.88 170 SER A CA 1
ATOM 1376 C C . SER A 1 170 ? -2.968 0.252 2.795 1.00 89.88 170 SER A C 1
ATOM 1378 O O . SER A 1 170 ? -4.152 0.584 2.878 1.00 89.88 170 SER A O 1
ATOM 1380 N N . LEU A 1 171 ? -2.370 -0.410 3.795 1.00 91.88 171 LEU A N 1
ATOM 1381 C CA . LEU A 1 171 ? -3.094 -0.829 5.001 1.00 91.88 171 LEU A CA 1
ATOM 1382 C C . LEU A 1 171 ? -3.656 0.367 5.786 1.00 91.88 171 LEU A C 1
ATOM 1384 O O . LEU A 1 171 ? -4.756 0.287 6.325 1.00 91.88 171 LEU A O 1
ATOM 1388 N N . GLN A 1 172 ? -2.909 1.469 5.857 1.00 92.81 172 GLN A N 1
ATOM 1389 C CA . GLN A 1 172 ? -3.353 2.687 6.531 1.00 92.81 172 GLN A CA 1
ATOM 1390 C C . GLN A 1 172 ? -4.523 3.345 5.789 1.00 92.81 172 GLN A C 1
ATOM 1392 O O . GLN A 1 172 ? -5.515 3.678 6.433 1.00 92.81 172 GLN A O 1
ATOM 1397 N N . SER A 1 173 ? -4.435 3.493 4.464 1.00 92.62 173 SER A N 1
ATOM 1398 C CA . SER A 1 173 ? -5.501 4.080 3.643 1.00 92.62 173 SER A CA 1
ATOM 1399 C C . SER A 1 173 ? -6.794 3.268 3.747 1.00 92.62 173 SER A C 1
ATOM 1401 O O . SER A 1 173 ? -7.853 3.826 4.023 1.00 92.62 173 SER A O 1
ATOM 1403 N N . HIS A 1 174 ? -6.717 1.937 3.666 1.00 94.25 174 HIS A N 1
ATOM 1404 C CA . HIS A 1 174 ? -7.907 1.105 3.837 1.00 94.25 174 HIS A CA 1
ATOM 1405 C C . HIS A 1 174 ? -8.492 1.159 5.252 1.00 94.25 174 HIS A C 1
ATOM 1407 O O . HIS A 1 174 ? -9.712 1.150 5.393 1.00 94.25 174 HIS A O 1
ATOM 1413 N N . LEU A 1 175 ? -7.669 1.260 6.301 1.00 94.19 175 LEU A N 1
ATOM 1414 C CA . LEU A 1 175 ? -8.186 1.457 7.659 1.00 94.19 175 LEU A CA 1
ATOM 1415 C C . LEU A 1 175 ? -8.900 2.804 7.813 1.00 94.19 175 LEU A C 1
ATOM 1417 O O . LEU A 1 175 ? -9.974 2.836 8.407 1.00 94.19 175 LEU A O 1
ATOM 1421 N N . LEU A 1 176 ? -8.353 3.885 7.247 1.00 93.81 176 LEU A N 1
ATOM 1422 C CA . LEU A 1 176 ? -9.008 5.199 7.198 1.00 93.81 176 LEU A CA 1
ATOM 1423 C C . LEU A 1 176 ? -10.382 5.128 6.530 1.00 93.81 176 LEU A C 1
ATOM 1425 O O . LEU A 1 176 ? -11.363 5.621 7.088 1.00 93.81 176 LEU A O 1
ATOM 1429 N N . ASN A 1 177 ? -10.471 4.431 5.402 1.00 92.69 177 ASN A N 1
ATOM 1430 C CA . ASN A 1 177 ? -11.735 4.268 4.697 1.00 92.69 177 ASN A CA 1
ATOM 1431 C C . ASN A 1 177 ? -12.735 3.427 5.496 1.00 92.69 177 ASN A C 1
ATOM 1433 O O . ASN A 1 177 ? -13.913 3.777 5.580 1.00 92.69 177 ASN A O 1
ATOM 1437 N N . LEU A 1 178 ? -12.275 2.359 6.155 1.00 94.75 178 LEU A N 1
ATOM 1438 C CA . LEU A 1 178 ? -13.126 1.550 7.028 1.00 94.75 178 LEU A CA 1
ATOM 1439 C C . LEU A 1 178 ? -13.605 2.318 8.268 1.00 94.75 178 LEU A C 1
ATOM 1441 O O . LEU A 1 178 ? -14.739 2.092 8.685 1.00 94.75 178 LEU A O 1
ATOM 1445 N N . PHE A 1 179 ? -12.818 3.246 8.831 1.00 95.06 179 PHE A N 1
ATOM 1446 C CA . PHE A 1 179 ? -13.307 4.130 9.898 1.00 95.06 179 PHE A CA 1
ATOM 1447 C C . PHE A 1 179 ? -14.518 4.946 9.430 1.00 95.06 179 PHE A C 1
ATOM 1449 O O . PHE A 1 179 ? -15.547 4.937 10.108 1.00 95.06 179 PHE A O 1
ATOM 1456 N N . ASP A 1 180 ? -14.434 5.587 8.261 1.00 92.50 180 ASP A N 1
ATOM 1457 C CA . ASP A 1 180 ? -15.547 6.379 7.724 1.00 92.50 180 ASP A CA 1
ATOM 1458 C C . ASP A 1 180 ? -16.792 5.519 7.431 1.00 92.50 180 ASP A C 1
ATOM 1460 O O . ASP A 1 180 ? -17.906 5.864 7.853 1.00 92.50 180 ASP A O 1
ATOM 1464 N N . ARG A 1 181 ? -16.613 4.350 6.793 1.00 93.00 181 ARG A N 1
ATOM 1465 C CA . ARG A 1 181 ? -17.722 3.419 6.504 1.00 93.00 181 ARG A CA 1
ATOM 1466 C C . ARG A 1 181 ? -18.325 2.796 7.764 1.00 93.00 181 ARG A C 1
ATOM 1468 O O . ARG A 1 181 ? -19.508 2.472 7.777 1.00 93.00 181 ARG A O 1
ATOM 1475 N N . ALA A 1 182 ? -17.566 2.681 8.853 1.00 93.44 182 ALA A N 1
ATOM 1476 C CA . ALA A 1 182 ? -18.042 2.157 10.134 1.00 93.44 182 ALA A CA 1
ATOM 1477 C C . ALA A 1 182 ? -18.757 3.196 11.022 1.00 93.44 182 ALA A C 1
ATOM 1479 O O . ALA A 1 182 ? -19.033 2.919 12.189 1.00 93.44 182 ALA A O 1
ATOM 1480 N N . SER A 1 183 ? -19.129 4.362 10.476 1.00 93.12 183 SER A N 1
ATOM 1481 C CA . SER A 1 183 ? -19.708 5.490 11.226 1.00 93.12 183 SER A CA 1
ATOM 1482 C C . SER A 1 183 ? -18.762 6.094 12.268 1.00 93.12 183 SER A C 1
ATOM 1484 O O . SER A 1 183 ? -19.208 6.541 13.329 1.00 93.12 183 SER A O 1
ATOM 1486 N N . PHE A 1 184 ? -17.470 6.167 11.959 1.00 93.94 184 PHE A N 1
ATOM 1487 C CA . PHE A 1 184 ? -16.510 6.972 12.711 1.00 93.94 184 PHE A CA 1
ATOM 1488 C C . PHE A 1 184 ? -16.024 8.148 11.869 1.00 93.94 184 PHE A C 1
ATOM 1490 O O . PHE A 1 184 ? -16.079 8.133 10.643 1.00 93.94 184 PHE A O 1
ATOM 1497 N N . THR A 1 185 ? -15.557 9.192 12.536 1.00 92.56 185 THR A N 1
ATOM 1498 C CA . THR A 1 185 ? -14.938 10.352 11.902 1.00 92.56 185 THR A CA 1
ATOM 1499 C C . THR A 1 185 ? -13.537 10.500 12.462 1.00 92.56 185 THR A C 1
ATOM 1501 O O . THR A 1 185 ? -13.362 10.584 13.677 1.00 92.56 185 THR A O 1
ATOM 1504 N N . VAL A 1 186 ? -12.550 10.509 11.567 1.00 93.81 186 VAL A N 1
ATOM 1505 C CA . VAL A 1 186 ? -11.158 10.834 11.883 1.00 93.81 186 VAL A CA 1
ATOM 1506 C C . VAL A 1 186 ? -10.967 12.315 11.574 1.00 93.81 186 VAL A C 1
ATOM 1508 O O . VAL A 1 186 ? -10.922 12.695 10.408 1.00 93.81 186 VAL A O 1
ATOM 1511 N N . GLU A 1 187 ? -10.898 13.158 12.603 1.00 92.44 187 GLU A N 1
ATOM 1512 C CA . GLU A 1 187 ? -10.732 14.609 12.413 1.00 92.44 187 GLU A CA 1
ATOM 1513 C C . GLU A 1 187 ? -9.296 14.983 12.058 1.00 92.44 187 GLU A C 1
ATOM 1515 O O . GLU A 1 187 ? -9.053 15.936 11.319 1.00 92.44 187 GLU A O 1
ATOM 1520 N N . ASN A 1 188 ? -8.336 14.231 12.595 1.00 91.19 188 ASN A N 1
ATOM 1521 C CA . ASN A 1 188 ? -6.924 14.496 12.400 1.00 91.19 188 ASN A CA 1
ATOM 1522 C C . ASN A 1 188 ? -6.100 13.210 12.491 1.00 91.19 188 ASN A C 1
ATOM 1524 O O . ASN A 1 188 ? -6.447 12.271 13.216 1.00 91.19 188 ASN A O 1
ATOM 1528 N N . VAL A 1 189 ? -4.978 13.202 11.773 1.00 92.44 189 VAL A N 1
ATOM 1529 C CA . VAL A 1 189 ? -3.987 12.126 11.766 1.00 92.44 189 VAL A CA 1
ATOM 1530 C C . VAL A 1 189 ? -2.624 12.752 12.028 1.00 92.44 189 VAL A C 1
ATOM 1532 O O . VAL A 1 189 ? -2.070 13.450 11.181 1.00 92.44 189 VAL A O 1
ATOM 1535 N N . ILE A 1 190 ? -2.076 12.506 13.215 1.00 90.38 190 ILE A N 1
ATOM 1536 C CA . ILE A 1 190 ? -0.808 13.092 13.654 1.00 90.38 190 ILE A CA 1
ATOM 1537 C C . ILE A 1 190 ? 0.268 12.012 13.598 1.00 90.38 190 ILE A C 1
ATOM 1539 O O . ILE A 1 190 ? 0.166 10.995 14.285 1.00 90.38 190 ILE A O 1
ATOM 1543 N N . SER A 1 191 ? 1.317 12.224 12.803 1.00 88.81 191 SER A N 1
ATOM 1544 C CA . SER A 1 191 ? 2.467 11.317 12.775 1.00 88.81 191 SER A CA 1
ATOM 1545 C C . SER A 1 191 ? 3.159 11.279 14.139 1.00 88.81 191 SER A C 1
ATOM 1547 O O . SER A 1 191 ? 3.508 12.312 14.711 1.00 88.81 191 SER A O 1
ATOM 1549 N N . ALA A 1 192 ? 3.367 10.072 14.656 1.00 84.81 192 ALA A N 1
ATOM 1550 C CA . ALA A 1 192 ? 3.965 9.819 15.958 1.00 84.81 192 ALA A CA 1
ATOM 1551 C C . ALA A 1 192 ? 4.941 8.646 15.835 1.00 84.81 192 ALA A C 1
ATOM 1553 O O . ALA A 1 192 ? 4.564 7.482 15.972 1.00 84.81 192 ALA A O 1
ATOM 1554 N N . GLY A 1 193 ? 6.202 8.968 15.538 1.00 81.88 193 GLY A N 1
ATOM 1555 C CA . GLY A 1 193 ? 7.228 7.961 15.283 1.00 81.88 193 GLY A CA 1
ATOM 1556 C C . GLY A 1 193 ? 6.881 7.081 14.079 1.00 81.88 193 GLY A C 1
ATOM 1557 O O . GLY A 1 193 ? 6.704 7.594 12.978 1.00 81.88 193 GLY A O 1
ATOM 1558 N N . ASN A 1 194 ? 6.761 5.770 14.290 1.00 84.62 194 ASN A N 1
ATOM 1559 C CA . ASN A 1 194 ? 6.431 4.757 13.276 1.00 84.62 194 ASN A CA 1
ATOM 1560 C C . ASN A 1 194 ? 4.930 4.439 13.184 1.00 84.62 194 ASN A C 1
ATOM 1562 O O . ASN A 1 194 ? 4.523 3.443 12.575 1.00 84.62 194 ASN A O 1
ATOM 1566 N N . GLY A 1 195 ? 4.091 5.249 13.820 1.00 89.44 195 GLY A N 1
ATOM 1567 C CA . GLY A 1 195 ? 2.644 5.144 13.741 1.00 89.44 195 GLY A CA 1
ATOM 1568 C C . GLY A 1 195 ? 1.993 6.511 13.651 1.00 89.44 195 GLY A C 1
ATOM 1569 O O . GLY A 1 195 ? 2.648 7.536 13.446 1.00 89.44 195 GL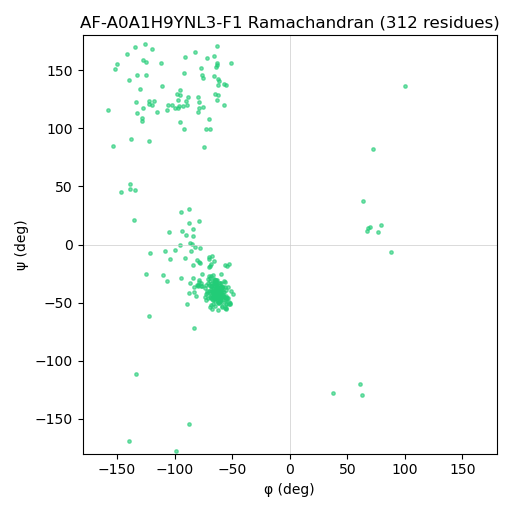Y A O 1
ATOM 1570 N N . HIS A 1 196 ? 0.678 6.512 13.807 1.00 91.31 196 HIS A N 1
ATOM 1571 C CA . HIS A 1 196 ? -0.116 7.727 13.792 1.00 91.31 196 HIS A CA 1
ATOM 1572 C C . HIS A 1 196 ? -1.077 7.733 14.971 1.00 91.31 196 HIS A C 1
ATOM 1574 O O . HIS A 1 196 ? -1.579 6.687 15.387 1.00 91.31 196 HIS A O 1
ATOM 1580 N N . ILE A 1 197 ? -1.331 8.925 15.496 1.00 91.69 197 ILE A N 1
ATOM 1581 C CA . ILE A 1 197 ? -2.425 9.183 16.421 1.00 91.69 197 ILE A CA 1
ATOM 1582 C C . ILE A 1 197 ? -3.613 9.628 15.583 1.00 91.69 197 ILE A C 1
ATOM 1584 O O . ILE A 1 197 ? -3.543 10.636 14.879 1.00 91.69 197 ILE A O 1
ATOM 1588 N N . TYR A 1 198 ? -4.686 8.861 15.669 1.00 93.00 198 TYR A N 1
ATOM 1589 C CA . TYR A 1 198 ? -5.961 9.145 15.039 1.00 93.00 198 TYR A CA 1
ATOM 1590 C C . TYR A 1 198 ? -6.854 9.802 16.082 1.00 93.00 198 TYR A C 1
ATOM 1592 O O . TYR A 1 198 ? -7.064 9.236 17.154 1.00 93.00 198 TYR A O 1
ATOM 1600 N N . GLN A 1 199 ? -7.365 10.987 15.767 1.00 92.44 199 GLN A N 1
ATOM 1601 C CA . GLN A 1 199 ? -8.339 11.685 16.600 1.00 92.44 199 GLN A CA 1
ATOM 1602 C C . GLN A 1 199 ? -9.735 11.292 16.123 1.00 92.44 199 GLN A C 1
ATOM 1604 O O . GLN A 1 199 ? -10.200 11.769 15.086 1.00 92.44 199 GLN A O 1
ATOM 1609 N N . ILE A 1 200 ? -10.354 10.347 16.832 1.00 93.12 200 ILE A N 1
ATOM 1610 C CA . ILE A 1 200 ? -11.557 9.640 16.379 1.00 93.12 200 ILE A CA 1
ATOM 1611 C C . ILE A 1 200 ? -12.766 10.053 17.222 1.00 93.12 200 ILE A C 1
ATOM 1613 O O . ILE A 1 200 ? -12.691 10.091 18.449 1.00 93.12 200 ILE A O 1
ATOM 1617 N N . LYS A 1 201 ? -13.906 10.293 16.572 1.00 92.44 201 LYS A N 1
ATOM 1618 C CA . LYS A 1 201 ? -15.231 10.397 17.209 1.00 92.44 201 LYS A CA 1
ATOM 1619 C C . LYS A 1 201 ? -16.275 9.596 16.430 1.00 92.44 201 LYS A C 1
ATOM 1621 O O . LYS A 1 201 ? -15.987 9.117 15.330 1.00 92.44 201 LYS A O 1
ATOM 1626 N N . LYS A 1 202 ? -17.487 9.408 16.969 1.00 92.06 202 LYS A N 1
ATOM 1627 C CA . LYS A 1 202 ? -18.553 8.762 16.182 1.00 92.06 202 LYS A CA 1
ATOM 1628 C C . LYS A 1 202 ? -19.113 9.763 15.175 1.00 92.06 202 LYS A C 1
ATOM 1630 O O . LYS A 1 202 ? -19.208 10.960 15.443 1.00 92.06 202 LYS A O 1
ATOM 1635 N N . LYS A 1 203 ? -19.505 9.266 14.007 1.00 89.19 203 LYS A N 1
ATOM 1636 C CA . LYS A 1 203 ? -20.130 10.081 12.965 1.00 89.19 203 LYS A CA 1
ATOM 1637 C C . LYS A 1 203 ? -21.450 10.657 13.488 1.00 89.19 203 LYS A C 1
ATOM 1639 O O . LYS A 1 203 ? -22.193 9.970 14.188 1.00 89.19 203 LYS A O 1
ATOM 1644 N N . ASN A 1 204 ? -21.746 11.902 13.115 1.00 85.94 204 ASN A N 1
ATOM 1645 C CA . ASN A 1 204 ? -22.916 12.681 13.551 1.00 85.94 204 ASN A CA 1
ATOM 1646 C C . ASN A 1 204 ? -22.936 13.092 15.032 1.00 85.94 204 ASN A C 1
ATOM 1648 O O . ASN A 1 204 ? -23.982 13.511 15.530 1.00 85.94 204 ASN A O 1
ATOM 1652 N N . GLU A 1 205 ? -21.815 12.994 15.743 1.00 85.50 205 GLU A N 1
ATOM 1653 C CA . GLU A 1 205 ? -21.719 13.614 17.062 1.00 85.50 205 GLU A CA 1
ATOM 1654 C C . GLU A 1 205 ? -21.560 15.126 16.957 1.00 85.50 205 GLU A C 1
ATOM 1656 O O . GLU A 1 205 ? -20.903 15.598 16.026 1.00 85.50 205 GLU A O 1
ATOM 1661 N N . PRO A 1 206 ? -22.173 15.885 17.883 1.00 83.50 206 PRO A N 1
ATOM 1662 C CA . PRO A 1 206 ? -22.036 17.330 17.878 1.00 83.50 206 PRO A CA 1
ATOM 1663 C C . PRO A 1 206 ? -20.581 17.747 18.139 1.00 83.50 206 PRO A C 1
ATOM 1665 O O . PRO A 1 206 ? -19.800 17.018 18.752 1.00 83.50 206 PRO A O 1
ATOM 1668 N N . ASP A 1 207 ? -20.208 18.921 17.630 1.00 80.88 207 ASP A N 1
ATOM 1669 C CA . ASP A 1 207 ? -18.818 19.402 17.607 1.00 80.88 207 ASP A CA 1
ATOM 1670 C C . ASP A 1 207 ? -18.225 19.676 19.000 1.00 80.88 207 ASP A C 1
ATOM 1672 O O . ASP A 1 207 ? -17.016 19.836 19.139 1.00 80.88 207 ASP A O 1
ATOM 1676 N N . ASP A 1 208 ? -19.062 19.735 20.036 1.00 81.00 208 ASP A N 1
ATOM 1677 C CA . ASP A 1 208 ? -18.649 19.868 21.432 1.00 81.00 208 ASP A CA 1
ATOM 1678 C C . ASP A 1 208 ? -18.199 18.538 22.063 1.00 81.00 208 ASP A C 1
ATOM 1680 O O . ASP A 1 208 ? -17.571 18.547 23.125 1.00 81.00 208 ASP A O 1
ATOM 1684 N N . VAL A 1 209 ? -18.468 17.401 21.411 1.00 82.81 209 VAL A N 1
ATOM 1685 C CA . VAL A 1 209 ? -17.921 16.098 21.798 1.00 82.81 209 VAL A CA 1
ATOM 1686 C C . VAL A 1 209 ? -16.489 15.994 21.284 1.00 82.81 209 VAL A C 1
ATOM 1688 O O . VAL A 1 209 ? -16.242 15.941 20.079 1.00 82.81 209 VAL A O 1
ATOM 1691 N N . GLY A 1 210 ? -15.539 15.948 22.219 1.00 83.81 210 GLY A N 1
ATOM 1692 C CA . GLY A 1 210 ? -14.123 15.789 21.906 1.00 83.81 210 GLY A CA 1
ATOM 1693 C C . GLY A 1 210 ? -13.807 14.454 21.227 1.00 83.81 210 GLY A C 1
ATOM 1694 O O . GLY A 1 210 ? -14.496 13.449 21.408 1.00 83.81 210 GLY A O 1
ATOM 1695 N N . THR A 1 211 ? -12.724 14.441 20.458 1.00 88.81 211 THR A N 1
ATOM 1696 C CA . THR A 1 211 ? -12.154 13.222 19.882 1.00 88.81 211 THR A CA 1
ATOM 1697 C C . THR A 1 211 ? -11.374 12.424 20.917 1.00 88.81 211 THR A C 1
ATOM 1699 O O . THR A 1 211 ? -10.742 12.996 21.807 1.00 88.81 211 THR A O 1
ATOM 1702 N N . VAL A 1 212 ? -11.313 11.111 20.722 1.00 89.62 212 VAL A N 1
ATOM 1703 C CA . VAL A 1 212 ? -10.397 10.231 21.447 1.00 89.62 212 VAL A CA 1
ATOM 1704 C C . VAL A 1 212 ? -9.134 10.011 20.620 1.00 89.62 212 VAL A C 1
ATOM 1706 O O . VAL A 1 212 ? -9.206 9.703 19.429 1.00 89.62 212 VAL A O 1
ATOM 1709 N N . ASP A 1 213 ? -7.974 10.150 21.260 1.00 90.12 213 ASP A N 1
ATOM 1710 C CA . ASP A 1 213 ? -6.675 9.868 20.651 1.00 90.12 213 ASP A CA 1
ATOM 1711 C C . ASP A 1 213 ? -6.426 8.345 20.650 1.00 90.12 213 ASP A C 1
ATOM 1713 O O . ASP A 1 213 ? -6.262 7.736 21.709 1.00 90.12 213 ASP A O 1
ATOM 1717 N N . VAL A 1 214 ? -6.304 7.722 19.475 1.00 92.19 214 VAL A N 1
ATOM 1718 C CA . VAL A 1 214 ? -5.934 6.301 19.324 1.00 92.19 214 VAL A CA 1
ATOM 1719 C C . VAL A 1 214 ? -4.626 6.187 18.552 1.00 92.19 214 VAL A C 1
ATOM 1721 O O . VAL A 1 214 ? -4.527 6.664 17.426 1.00 92.19 214 VAL A O 1
ATOM 1724 N N . TYR A 1 215 ? -3.612 5.535 19.126 1.00 93.06 215 TYR A N 1
ATOM 1725 C CA . TYR A 1 215 ? -2.359 5.288 18.409 1.00 93.06 215 TYR A CA 1
ATOM 1726 C C . TYR A 1 215 ? -2.443 3.981 17.622 1.00 93.06 215 TYR A C 1
ATOM 1728 O O . TYR A 1 215 ? -2.706 2.930 18.212 1.00 93.06 215 TYR A O 1
ATOM 1736 N N . ILE A 1 216 ? -2.148 4.023 16.321 1.00 94.19 216 ILE A N 1
ATOM 1737 C CA . ILE A 1 216 ? -2.054 2.831 15.470 1.00 94.19 216 ILE A CA 1
ATOM 1738 C C . ILE A 1 216 ? -0.790 2.904 14.610 1.00 94.19 216 ILE A C 1
ATOM 1740 O O . ILE A 1 216 ? -0.605 3.830 13.816 1.00 94.19 216 ILE A O 1
ATOM 1744 N N . SER A 1 217 ? 0.070 1.893 14.737 1.00 93.69 217 SER A N 1
ATOM 1745 C CA . SER A 1 217 ? 1.161 1.638 13.792 1.00 93.69 217 SER A CA 1
ATOM 1746 C C . SER A 1 217 ? 0.720 0.584 12.775 1.00 93.69 217 SER A C 1
ATOM 1748 O O . SER A 1 217 ? 0.381 -0.539 13.1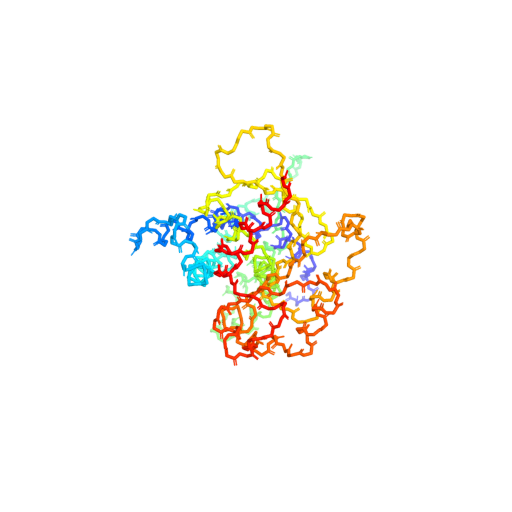49 1.00 93.69 217 SER A O 1
ATOM 1750 N N . CYS A 1 218 ? 0.696 0.947 11.491 1.00 93.44 218 CYS A N 1
ATOM 1751 C CA . CYS A 1 218 ? 0.254 0.076 10.400 1.00 93.44 218 CYS A CA 1
ATOM 1752 C C . CYS A 1 218 ? 1.461 -0.587 9.728 1.00 93.44 218 CYS A C 1
ATOM 1754 O O . CYS A 1 218 ? 2.308 0.086 9.144 1.00 93.44 218 CYS A O 1
ATOM 1756 N N . LEU A 1 219 ? 1.536 -1.916 9.784 1.00 91.44 219 LEU A N 1
ATOM 1757 C CA . LEU A 1 219 ? 2.655 -2.695 9.259 1.00 91.44 219 LEU A CA 1
ATOM 1758 C C . LEU A 1 219 ? 2.146 -3.806 8.339 1.00 91.44 219 LEU A C 1
ATOM 1760 O O . LEU A 1 219 ? 1.670 -4.833 8.811 1.00 91.44 219 LEU A O 1
ATOM 1764 N N . THR A 1 220 ? 2.310 -3.690 7.021 1.00 88.94 220 THR A N 1
ATOM 1765 C CA . THR A 1 220 ? 1.955 -4.802 6.112 1.00 88.94 220 THR A CA 1
ATOM 1766 C C . THR A 1 220 ? 2.797 -6.056 6.328 1.00 88.94 220 THR A C 1
ATOM 1768 O O . THR A 1 220 ? 2.286 -7.162 6.189 1.00 88.94 220 THR A O 1
ATOM 1771 N N . THR A 1 221 ? 4.057 -5.902 6.748 1.00 89.12 221 THR A N 1
ATOM 1772 C CA . THR A 1 221 ? 4.853 -6.998 7.323 1.00 89.12 221 THR A CA 1
ATOM 1773 C C . THR A 1 221 ? 5.480 -6.551 8.643 1.00 89.12 221 THR A C 1
ATOM 1775 O O . THR A 1 221 ? 6.119 -5.494 8.660 1.00 89.12 221 THR A O 1
ATOM 1778 N N . MET A 1 222 ? 5.407 -7.357 9.699 1.00 88.81 222 MET A N 1
ATOM 1779 C CA . MET A 1 222 ? 6.005 -7.044 10.998 1.00 88.81 222 MET A CA 1
ATOM 1780 C C . MET A 1 222 ? 7.537 -7.050 10.956 1.00 88.81 222 MET A C 1
ATOM 1782 O O . MET A 1 222 ? 8.154 -6.078 11.390 1.00 88.81 222 MET A O 1
ATOM 1786 N N . ARG A 1 223 ? 8.167 -8.125 10.455 1.00 88.06 223 ARG A N 1
ATOM 1787 C CA . ARG A 1 223 ? 9.622 -8.388 10.527 1.00 88.06 223 ARG A CA 1
ATOM 1788 C C . ARG A 1 223 ? 10.197 -7.933 11.876 1.00 88.06 223 ARG A C 1
ATOM 1790 O O . ARG A 1 223 ? 9.634 -8.311 12.899 1.00 88.06 223 ARG A O 1
ATOM 1797 N N . ASP A 1 224 ? 11.257 -7.129 11.892 1.00 89.12 224 ASP A N 1
ATOM 1798 C CA . ASP A 1 224 ? 11.738 -6.429 13.094 1.00 89.12 224 ASP A CA 1
ATOM 1799 C C . ASP A 1 224 ? 11.201 -4.989 13.201 1.00 89.12 224 ASP A C 1
ATOM 1801 O O . ASP A 1 224 ? 11.489 -4.293 14.172 1.00 89.12 224 ASP A O 1
ATOM 1805 N N . ARG A 1 225 ? 10.396 -4.534 12.229 1.00 86.44 225 ARG A N 1
ATOM 1806 C CA . ARG A 1 225 ? 9.876 -3.158 12.163 1.00 86.44 225 ARG A CA 1
ATOM 1807 C C . ARG A 1 225 ? 8.939 -2.827 13.320 1.00 86.44 225 ARG A C 1
ATOM 1809 O O . ARG A 1 225 ? 8.942 -1.694 13.776 1.00 86.44 225 ARG A O 1
ATOM 1816 N N . PHE A 1 226 ? 8.215 -3.813 13.852 1.00 90.69 226 PHE A N 1
ATOM 1817 C CA . PHE A 1 226 ? 7.338 -3.604 15.010 1.00 90.69 226 PHE A CA 1
ATOM 1818 C C . PHE A 1 226 ? 8.084 -3.051 16.233 1.00 90.69 226 PHE A C 1
ATOM 1820 O O . PHE A 1 226 ? 7.512 -2.262 16.973 1.00 90.69 226 PHE A O 1
ATOM 1827 N N . ARG A 1 227 ? 9.370 -3.394 16.422 1.00 91.19 227 ARG A N 1
ATOM 1828 C CA . ARG A 1 227 ? 10.183 -2.860 17.528 1.00 91.19 227 ARG A CA 1
ATOM 1829 C C . ARG A 1 227 ? 10.375 -1.355 17.442 1.00 91.19 227 ARG A C 1
ATOM 1831 O O . ARG A 1 227 ? 10.504 -0.710 18.474 1.00 91.19 227 ARG A O 1
ATOM 1838 N N . GLN A 1 228 ? 10.386 -0.808 16.228 1.00 87.06 228 GLN A N 1
ATOM 1839 C CA . GLN A 1 228 ? 10.500 0.631 16.020 1.00 87.06 228 GLN A CA 1
ATOM 1840 C C . GLN A 1 228 ? 9.257 1.339 16.584 1.00 87.06 228 GLN A C 1
ATOM 1842 O O . GLN A 1 228 ? 9.398 2.347 17.270 1.00 87.06 228 GLN A O 1
ATOM 1847 N N . SER A 1 229 ? 8.068 0.747 16.411 1.00 85.69 229 SER A N 1
ATOM 1848 C CA . SER A 1 229 ? 6.816 1.214 17.024 1.00 85.69 229 SER A CA 1
ATOM 1849 C C . SER A 1 229 ? 6.827 1.113 18.556 1.00 85.69 229 SER A C 1
ATOM 1851 O O . SER A 1 229 ? 6.250 1.960 19.228 1.00 85.69 229 SER A O 1
ATOM 1853 N N . LEU A 1 230 ? 7.496 0.098 19.122 1.00 83.81 230 LEU A N 1
ATOM 1854 C CA . LEU A 1 230 ? 7.624 -0.065 20.581 1.00 83.81 230 LEU A CA 1
ATOM 1855 C C . LEU A 1 230 ? 8.587 0.958 21.199 1.00 83.81 230 LEU A C 1
ATOM 1857 O O . LEU A 1 230 ? 8.371 1.422 22.313 1.00 83.81 230 LEU A O 1
ATOM 1861 N N . SER A 1 231 ? 9.651 1.317 20.476 1.00 73.00 231 SER A N 1
ATOM 1862 C CA . SER A 1 231 ? 10.670 2.268 20.938 1.00 73.00 231 SER A CA 1
ATOM 1863 C C . SER A 1 231 ? 10.251 3.739 20.854 1.00 73.00 231 SER A C 1
ATOM 1865 O O . SER A 1 231 ? 11.019 4.618 21.258 1.00 73.00 231 SER A O 1
ATOM 1867 N N . ASP A 1 232 ? 9.060 4.027 20.325 1.00 66.88 232 ASP A N 1
ATOM 1868 C CA . ASP A 1 232 ? 8.583 5.395 20.188 1.00 66.88 232 ASP A CA 1
ATOM 1869 C C . ASP A 1 232 ? 8.265 5.999 21.558 1.00 66.88 232 ASP A C 1
ATOM 1871 O O . ASP A 1 232 ? 7.279 5.695 22.221 1.00 66.88 232 ASP A O 1
ATOM 1875 N N . SER A 1 233 ? 9.123 6.925 21.965 1.00 56.28 233 SER A N 1
ATOM 1876 C CA . SER A 1 233 ? 9.040 7.682 23.216 1.00 56.28 233 SER A CA 1
ATOM 1877 C C . SER A 1 233 ? 8.337 9.027 23.018 1.00 56.28 233 SER A C 1
ATOM 1879 O O . SER A 1 233 ? 8.621 9.997 23.723 1.00 56.28 233 SER A O 1
ATOM 1881 N N . SER A 1 234 ? 7.436 9.119 22.030 1.00 59.09 234 SER A N 1
ATOM 1882 C CA . SER A 1 234 ? 6.724 10.373 21.779 1.00 59.09 234 SER A CA 1
ATOM 1883 C C . SER A 1 234 ? 5.982 10.801 23.050 1.00 59.09 234 SER A C 1
ATOM 1885 O O . SER A 1 234 ? 5.375 9.975 23.733 1.00 59.09 234 SER A O 1
ATOM 1887 N N . ALA A 1 235 ? 6.016 12.096 23.377 1.00 57.47 235 ALA A N 1
ATOM 1888 C CA . ALA A 1 235 ? 5.356 12.634 24.572 1.00 57.47 235 ALA A CA 1
ATOM 1889 C C . ALA A 1 235 ? 3.842 12.315 24.622 1.00 57.47 235 ALA A C 1
ATOM 1891 O O . ALA A 1 235 ? 3.212 12.370 25.678 1.00 57.47 235 ALA A O 1
ATOM 1892 N N . VAL A 1 236 ? 3.257 11.950 23.476 1.00 55.31 236 VAL A N 1
ATOM 1893 C CA . VAL A 1 236 ? 1.869 11.497 23.370 1.00 55.31 236 VAL A CA 1
ATOM 1894 C C . VAL A 1 236 ? 1.701 10.031 23.785 1.00 55.31 236 VAL A C 1
ATOM 1896 O O . VAL A 1 236 ? 0.723 9.700 24.445 1.00 55.31 236 VAL A O 1
ATOM 1899 N N . LEU A 1 237 ? 2.674 9.162 23.492 1.00 61.84 237 LEU A N 1
ATOM 1900 C CA . LEU A 1 237 ? 2.683 7.763 23.946 1.00 61.84 237 LEU A CA 1
ATOM 1901 C C . LEU A 1 237 ? 2.924 7.629 25.458 1.00 61.84 237 LEU A C 1
ATOM 1903 O O . LEU A 1 237 ? 2.579 6.603 26.043 1.00 61.84 237 LEU A O 1
ATOM 1907 N N . SER A 1 238 ? 3.468 8.670 26.098 1.00 60.03 238 SER A N 1
ATOM 1908 C CA . SER A 1 238 ? 3.624 8.746 27.556 1.00 60.03 238 SER A CA 1
ATOM 1909 C C . SER A 1 238 ? 2.369 9.190 28.317 1.00 60.03 238 SER A C 1
ATOM 1911 O O . SER A 1 238 ? 2.412 9.240 29.545 1.00 60.03 238 SER A O 1
ATOM 1913 N N . LYS A 1 239 ? 1.255 9.509 27.637 1.00 63.78 239 LYS A N 1
ATOM 1914 C CA . LYS A 1 239 ? -0.022 9.764 28.322 1.00 63.78 239 LYS A CA 1
ATOM 1915 C C . LYS A 1 239 ? -0.502 8.472 29.003 1.00 63.78 239 LYS A C 1
ATOM 1917 O O . LYS A 1 239 ? -0.552 7.410 28.373 1.00 63.78 239 LYS A O 1
ATOM 1922 N N . GLU A 1 240 ? -0.856 8.556 30.287 1.00 56.66 240 GLU A N 1
ATOM 1923 C CA . GLU A 1 240 ? -1.531 7.455 30.986 1.00 56.66 240 GLU A CA 1
ATOM 1924 C C . GLU A 1 240 ? -2.806 7.071 30.214 1.00 56.66 240 GLU A C 1
ATOM 1926 O O . GLU A 1 240 ? -3.526 7.939 29.728 1.00 56.66 240 GLU A O 1
ATOM 1931 N N . ASN A 1 241 ? -3.061 5.767 30.071 1.00 61.75 241 ASN A N 1
ATOM 1932 C CA . ASN A 1 241 ? -4.216 5.185 29.365 1.00 61.75 241 ASN A CA 1
ATOM 1933 C C . ASN A 1 241 ? -4.287 5.375 27.836 1.00 61.75 241 ASN A C 1
ATOM 1935 O O . ASN A 1 241 ? -5.300 5.012 27.239 1.00 61.75 241 ASN A O 1
ATOM 1939 N N . GLN A 1 242 ? -3.223 5.845 27.171 1.00 73.12 242 GLN A N 1
ATOM 1940 C CA . GLN A 1 242 ? -3.193 5.897 25.704 1.00 73.12 242 GLN A CA 1
ATOM 1941 C C . GLN A 1 242 ? -3.421 4.499 25.101 1.00 73.12 242 GLN A C 1
ATOM 1943 O O . GLN A 1 242 ? -2.630 3.579 25.334 1.00 73.12 242 GLN A O 1
ATOM 1948 N N . ARG A 1 243 ? -4.478 4.352 24.292 1.00 86.75 243 ARG A N 1
ATOM 1949 C CA . ARG A 1 243 ? -4.811 3.108 23.583 1.00 86.75 243 ARG A CA 1
ATOM 1950 C C . ARG A 1 243 ? -3.862 2.931 22.401 1.00 86.75 243 ARG A C 1
ATOM 1952 O O . ARG A 1 243 ? -3.796 3.787 21.516 1.00 86.75 243 ARG A O 1
ATOM 1959 N N . ARG A 1 244 ? -3.086 1.847 22.428 1.00 91.50 244 ARG A N 1
ATOM 1960 C CA . ARG A 1 244 ? -1.949 1.611 21.533 1.00 91.50 244 ARG A CA 1
ATOM 1961 C C . ARG A 1 244 ? -2.128 0.317 20.759 1.00 91.50 244 ARG A C 1
ATOM 1963 O O . ARG A 1 244 ? -2.198 -0.759 21.352 1.00 91.50 244 ARG A O 1
ATOM 1970 N N . PHE A 1 245 ? -2.139 0.430 19.438 1.00 95.19 245 PHE A N 1
ATOM 1971 C CA . PHE A 1 245 ? -2.343 -0.692 18.538 1.00 95.19 245 PHE A CA 1
ATOM 1972 C C . PHE A 1 245 ? -1.207 -0.829 17.527 1.00 95.19 245 PHE A C 1
ATOM 1974 O O . PHE A 1 245 ? -0.650 0.157 17.039 1.00 95.19 245 PHE A O 1
ATOM 1981 N N . ILE A 1 246 ? -0.899 -2.073 17.170 1.00 95.56 246 ILE A N 1
ATOM 1982 C CA . ILE A 1 246 ? -0.135 -2.403 15.966 1.00 95.56 246 ILE A CA 1
ATOM 1983 C C . ILE A 1 246 ? -1.068 -3.185 15.052 1.00 95.56 246 ILE A C 1
ATOM 1985 O O . ILE A 1 246 ? -1.466 -4.294 15.391 1.00 95.56 246 ILE A O 1
ATOM 1989 N N . ALA A 1 247 ? -1.416 -2.618 13.902 1.00 96.12 247 ALA A N 1
ATOM 1990 C CA . ALA A 1 247 ? -2.226 -3.284 12.893 1.00 96.12 247 ALA A CA 1
ATOM 1991 C C . ALA A 1 247 ? -1.326 -3.928 11.843 1.00 96.12 247 ALA A C 1
ATOM 1993 O O . ALA A 1 247 ? -0.447 -3.262 11.289 1.00 96.12 247 ALA A O 1
ATOM 1994 N N . THR A 1 248 ? -1.535 -5.211 11.542 1.00 94.88 248 THR A N 1
ATOM 1995 C CA . THR A 1 248 ? -0.713 -5.905 10.551 1.00 94.88 248 THR A CA 1
ATOM 1996 C C . THR A 1 248 ? -1.476 -6.847 9.630 1.00 94.88 248 THR A C 1
ATOM 1998 O O . THR A 1 248 ? -2.333 -7.614 10.053 1.00 94.88 248 THR A O 1
ATOM 2001 N N . ALA A 1 249 ? -1.062 -6.850 8.359 1.00 92.50 249 ALA A N 1
ATOM 2002 C CA . ALA A 1 249 ? -1.482 -7.840 7.367 1.00 92.50 249 ALA A CA 1
ATOM 2003 C C . ALA A 1 249 ? -0.612 -9.122 7.376 1.00 92.50 249 ALA A C 1
ATOM 2005 O O . ALA A 1 249 ? -0.827 -10.037 6.575 1.00 92.50 249 ALA A O 1
ATOM 2006 N N . SER A 1 250 ? 0.382 -9.192 8.272 1.00 90.62 250 SER A N 1
ATOM 2007 C CA . SER A 1 250 ? 1.255 -10.360 8.458 1.00 90.62 250 SER A CA 1
ATOM 2008 C C . SER A 1 250 ? 0.489 -11.570 8.991 1.00 90.62 250 SER A C 1
ATOM 2010 O O . SER A 1 250 ? -0.590 -11.443 9.560 1.00 90.62 250 SER A O 1
ATOM 2012 N N . GLY A 1 251 ? 1.075 -12.758 8.854 1.00 84.38 251 GLY A N 1
ATOM 2013 C CA . GLY A 1 251 ? 0.430 -14.023 9.217 1.00 84.38 251 GLY A CA 1
ATOM 2014 C C . GLY A 1 251 ? -0.393 -14.622 8.073 1.00 84.38 251 GLY A C 1
ATOM 2015 O O . GLY A 1 251 ? -0.844 -15.761 8.166 1.00 84.38 251 GLY A O 1
ATOM 2016 N N . THR A 1 252 ? -0.531 -13.880 6.970 1.00 85.69 252 THR A N 1
ATOM 2017 C CA . THR A 1 252 ? -1.184 -14.300 5.726 1.00 85.69 252 THR A CA 1
ATOM 2018 C C . THR A 1 252 ? -0.196 -14.250 4.560 1.00 85.69 252 THR A C 1
ATOM 2020 O O . THR A 1 252 ? 0.889 -13.673 4.661 1.00 85.69 252 THR A O 1
ATOM 2023 N N . THR A 1 253 ? -0.574 -14.829 3.420 1.00 84.38 253 THR A N 1
ATOM 2024 C CA . THR A 1 253 ? 0.200 -14.736 2.170 1.00 84.38 253 THR A CA 1
ATOM 2025 C C . THR A 1 253 ? -0.195 -13.536 1.307 1.00 84.38 253 THR A C 1
ATOM 2027 O O . THR A 1 253 ? 0.249 -13.449 0.166 1.00 84.38 253 THR A O 1
ATOM 2030 N N . LEU A 1 254 ? -1.037 -12.633 1.823 1.00 82.62 254 LEU A N 1
ATOM 2031 C CA . LEU A 1 254 ? -1.628 -11.528 1.063 1.00 82.62 254 LEU A CA 1
ATOM 2032 C C . LEU A 1 254 ? -0.571 -10.545 0.546 1.00 82.62 254 LEU A C 1
ATOM 2034 O O . LEU A 1 254 ? -0.627 -10.126 -0.603 1.00 82.62 254 LEU A O 1
ATOM 2038 N N . ILE A 1 255 ? 0.410 -10.212 1.391 1.00 80.00 255 ILE A N 1
ATOM 2039 C CA . ILE A 1 255 ? 1.466 -9.243 1.064 1.00 80.00 255 ILE A CA 1
ATOM 2040 C C . ILE A 1 255 ? 2.662 -9.933 0.401 1.00 80.00 255 ILE A C 1
ATOM 2042 O O . ILE A 1 255 ? 3.147 -9.513 -0.644 1.00 80.00 255 ILE A O 1
ATOM 2046 N N . THR A 1 256 ? 3.168 -11.002 1.020 1.00 79.94 256 THR A N 1
ATOM 2047 C CA . THR A 1 256 ? 4.218 -11.862 0.455 1.00 79.94 256 THR A CA 1
ATOM 2048 C C . THR A 1 256 ? 4.051 -13.280 0.985 1.00 79.94 256 THR A C 1
ATOM 2050 O O . THR A 1 256 ? 3.580 -13.461 2.107 1.00 79.94 256 THR A O 1
ATOM 2053 N N . ALA A 1 257 ? 4.535 -14.286 0.253 1.00 79.69 257 ALA A N 1
ATOM 2054 C CA . ALA A 1 257 ? 4.568 -15.663 0.756 1.00 79.69 257 ALA A CA 1
ATOM 2055 C C . ALA A 1 257 ? 5.336 -15.783 2.090 1.00 79.69 257 ALA A C 1
ATOM 2057 O O . ALA A 1 257 ? 4.918 -1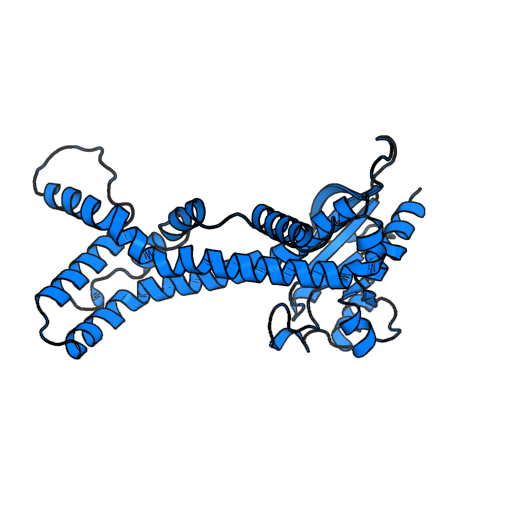6.510 2.983 1.00 79.69 257 ALA A O 1
ATOM 2058 N N . SER A 1 258 ? 6.415 -15.007 2.261 1.00 82.06 258 SER A N 1
ATOM 2059 C CA . SER A 1 258 ? 7.213 -14.986 3.496 1.00 82.06 258 SER A CA 1
ATOM 2060 C C . SER A 1 258 ? 6.511 -14.357 4.704 1.00 82.06 258 SER A C 1
ATOM 2062 O O . SER A 1 258 ? 7.015 -14.471 5.816 1.00 82.06 258 SER A O 1
ATOM 2064 N N . ALA A 1 259 ? 5.384 -13.664 4.508 1.00 83.88 259 ALA A N 1
ATOM 2065 C CA . ALA A 1 259 ? 4.666 -13.005 5.597 1.00 83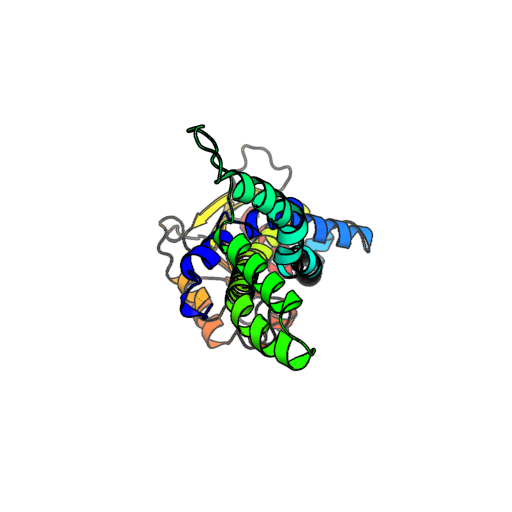.88 259 ALA A CA 1
ATOM 2066 C C . ALA A 1 259 ? 3.817 -13.979 6.434 1.00 83.88 259 ALA A C 1
ATOM 2068 O O . ALA A 1 259 ? 3.434 -13.623 7.548 1.00 83.88 259 ALA A O 1
ATOM 2069 N N . ALA A 1 260 ? 3.560 -15.197 5.942 1.00 84.44 260 ALA A N 1
ATOM 2070 C CA . ALA A 1 260 ? 2.717 -16.188 6.614 1.00 84.44 260 ALA A CA 1
ATOM 2071 C C . ALA A 1 260 ? 3.236 -16.586 8.010 1.00 84.44 260 ALA A C 1
ATOM 2073 O O . ALA A 1 260 ? 2.446 -16.735 8.940 1.00 84.44 260 ALA A O 1
ATOM 2074 N N . ASP A 1 261 ? 4.560 -16.671 8.161 1.00 85.50 261 ASP A N 1
ATOM 2075 C CA . ASP A 1 261 ? 5.234 -17.049 9.412 1.00 85.50 261 ASP A CA 1
ATOM 2076 C C . ASP A 1 261 ? 5.871 -15.841 10.131 1.00 85.50 261 ASP A C 1
ATOM 2078 O O . ASP A 1 261 ? 6.665 -15.992 11.062 1.00 85.50 261 ASP A O 1
ATOM 2082 N N . ASP A 1 262 ? 5.568 -14.615 9.687 1.00 89.00 262 ASP A N 1
ATOM 2083 C CA . ASP A 1 262 ? 6.214 -13.403 10.205 1.00 89.00 262 ASP A CA 1
ATOM 2084 C C . ASP A 1 262 ? 5.690 -12.998 11.592 1.00 89.00 262 ASP A C 1
ATOM 2086 O O . ASP A 1 262 ? 6.410 -12.374 12.376 1.00 89.00 262 ASP A O 1
ATOM 2090 N N . VAL A 1 263 ? 4.462 -13.386 11.939 1.00 90.88 263 VAL A N 1
ATOM 2091 C CA . VAL A 1 263 ? 3.920 -13.205 13.291 1.00 90.88 263 VAL A CA 1
ATOM 2092 C C . VAL A 1 263 ? 4.283 -14.436 14.113 1.00 90.88 263 VAL A C 1
ATOM 2094 O O . VAL A 1 263 ? 3.906 -15.551 13.783 1.00 90.88 263 VAL A O 1
ATOM 2097 N N . THR A 1 264 ? 5.030 -14.250 15.201 1.00 92.56 264 THR A N 1
ATOM 2098 C CA . THR A 1 264 ? 5.427 -15.354 16.090 1.00 92.56 264 THR A CA 1
ATOM 2099 C C . THR A 1 264 ? 5.004 -15.060 17.517 1.00 92.56 264 THR A C 1
ATOM 2101 O O . THR A 1 264 ? 4.917 -13.898 17.916 1.00 92.56 264 THR A O 1
ATOM 2104 N N . ILE A 1 265 ? 4.849 -16.105 18.334 1.00 93.50 265 ILE A N 1
ATOM 2105 C CA . ILE A 1 265 ? 4.499 -15.953 19.754 1.00 93.50 265 ILE A CA 1
ATOM 2106 C C . ILE A 1 265 ? 5.489 -15.063 20.518 1.00 93.50 265 ILE A C 1
ATOM 2108 O O . ILE A 1 265 ? 5.104 -14.345 21.436 1.00 93.50 265 ILE A O 1
ATOM 2112 N N . LYS A 1 266 ? 6.771 -15.080 20.127 1.00 94.06 266 LYS A N 1
ATOM 2113 C CA . LYS A 1 266 ? 7.796 -14.217 20.720 1.00 94.06 266 LYS A CA 1
ATOM 2114 C C . LYS A 1 266 ? 7.507 -12.745 20.424 1.00 94.06 266 LYS A C 1
ATOM 2116 O O . LYS A 1 266 ? 7.550 -11.945 21.348 1.00 94.06 266 LYS A O 1
ATOM 2121 N N . LYS A 1 267 ? 7.189 -12.411 19.167 1.00 95.38 267 LYS A N 1
ATOM 2122 C CA . LYS A 1 267 ? 6.836 -11.039 18.768 1.00 95.38 267 LYS A CA 1
ATOM 2123 C C . LYS A 1 267 ? 5.542 -10.585 19.435 1.00 95.38 267 LYS A C 1
ATOM 2125 O O . LYS A 1 267 ? 5.505 -9.483 19.954 1.00 95.38 267 LYS A O 1
ATOM 2130 N N . VAL A 1 268 ? 4.526 -11.450 19.485 1.00 95.25 268 VAL A N 1
ATOM 2131 C CA . VAL A 1 268 ? 3.259 -11.163 20.178 1.00 95.25 268 VAL A CA 1
ATOM 2132 C C . VAL A 1 268 ? 3.516 -10.792 21.635 1.00 95.25 268 VAL A C 1
ATOM 2134 O O . VAL A 1 268 ? 3.101 -9.726 22.063 1.00 95.25 268 VAL A O 1
ATOM 2137 N N . ARG A 1 269 ? 4.277 -11.612 22.373 1.00 94.06 269 ARG A N 1
ATOM 2138 C CA . ARG A 1 269 ? 4.621 -11.316 23.773 1.00 94.06 269 ARG A CA 1
ATOM 2139 C C . ARG A 1 269 ? 5.401 -10.017 23.928 1.00 94.06 269 ARG A C 1
ATOM 2141 O O . ARG A 1 269 ? 5.175 -9.293 24.883 1.00 94.06 269 ARG A O 1
ATOM 2148 N N . GLU A 1 270 ? 6.332 -9.743 23.019 1.00 94.44 270 GLU A N 1
ATOM 2149 C CA . GLU A 1 270 ? 7.096 -8.492 23.019 1.00 94.44 270 GLU A CA 1
ATOM 2150 C C . GLU A 1 270 ? 6.159 -7.283 22.856 1.00 94.44 270 GLU A C 1
ATOM 2152 O O . GLU A 1 270 ? 6.224 -6.358 23.653 1.00 94.44 270 GLU A O 1
ATOM 2157 N N . VAL A 1 271 ? 5.217 -7.343 21.909 1.00 94.12 271 VAL A N 1
ATOM 2158 C CA . VAL A 1 271 ? 4.199 -6.300 21.691 1.00 94.12 271 VAL A CA 1
ATOM 2159 C C . VAL A 1 271 ? 3.306 -6.115 22.923 1.00 94.12 271 VAL A C 1
ATOM 2161 O O . VAL A 1 271 ? 3.149 -4.994 23.404 1.00 94.12 271 VAL A O 1
ATOM 2164 N N . THR A 1 272 ? 2.755 -7.198 23.474 1.00 92.62 272 THR A N 1
ATOM 2165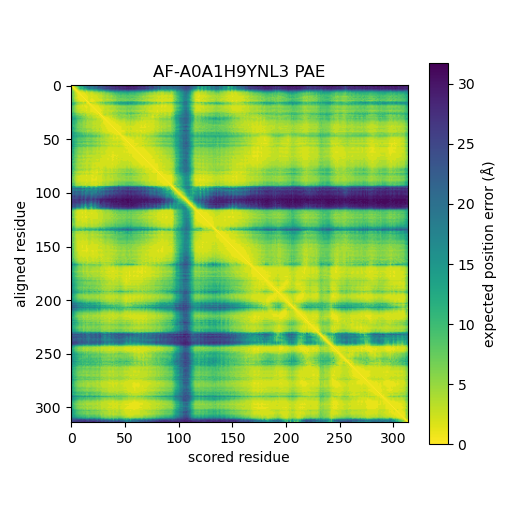 C CA . THR A 1 272 ? 1.814 -7.114 24.602 1.00 92.62 272 THR A CA 1
ATOM 2166 C C . THR A 1 272 ? 2.486 -6.686 25.905 1.00 92.62 272 THR A C 1
ATOM 2168 O O . THR A 1 272 ? 1.883 -5.963 26.691 1.00 92.62 272 THR A O 1
ATOM 2171 N N . ASN A 1 273 ? 3.740 -7.090 26.139 1.00 90.94 273 ASN A N 1
ATOM 2172 C CA . ASN A 1 273 ? 4.494 -6.693 27.333 1.00 90.94 273 ASN A CA 1
ATOM 2173 C C . ASN A 1 273 ? 4.792 -5.187 27.365 1.00 90.94 273 ASN A C 1
ATOM 2175 O O . ASN A 1 273 ? 4.866 -4.612 28.446 1.00 90.94 273 ASN A O 1
ATOM 2179 N N . GLU A 1 274 ? 4.921 -4.554 26.198 1.00 89.50 274 GLU A N 1
ATOM 2180 C CA . GLU A 1 274 ? 5.082 -3.099 26.060 1.00 89.50 274 GLU A CA 1
ATOM 2181 C C . GLU A 1 274 ? 3.732 -2.346 26.085 1.00 89.50 274 GLU A C 1
ATOM 2183 O O . GLU A 1 274 ? 3.668 -1.137 25.851 1.00 89.50 274 GLU A O 1
ATOM 2188 N N . GLY A 1 275 ? 2.628 -3.049 26.369 1.00 88.69 275 GLY A N 1
ATOM 2189 C CA . GLY A 1 275 ? 1.294 -2.462 26.514 1.00 88.69 275 GLY A CA 1
ATOM 2190 C C . GLY A 1 275 ? 0.579 -2.163 25.195 1.00 88.69 275 GLY A C 1
ATOM 2191 O O . GLY A 1 275 ? -0.386 -1.399 25.187 1.00 88.69 275 GLY A O 1
ATOM 2192 N N . PHE A 1 276 ? 1.031 -2.742 24.081 1.00 92.88 276 PHE A N 1
ATOM 2193 C CA . PHE A 1 276 ? 0.345 -2.648 22.794 1.00 92.88 276 PHE A CA 1
ATOM 2194 C C . PHE A 1 276 ? -0.618 -3.818 22.594 1.00 92.88 276 PHE A C 1
ATOM 2196 O O . PHE A 1 276 ? -0.348 -4.949 22.995 1.00 92.88 276 PHE A O 1
ATOM 2203 N N . THR A 1 277 ? -1.718 -3.556 21.893 1.00 95.81 277 THR A N 1
ATOM 2204 C CA . THR A 1 277 ? -2.599 -4.597 21.352 1.00 95.81 277 THR A CA 1
ATOM 2205 C C . THR A 1 277 ? -2.267 -4.841 19.882 1.00 95.81 277 THR A C 1
ATOM 2207 O O . THR A 1 277 ? -2.176 -3.905 19.085 1.00 95.81 277 THR A O 1
ATOM 2210 N N . LEU A 1 278 ? -2.075 -6.101 19.504 1.00 97.38 278 LEU A N 1
ATOM 2211 C CA . LEU A 1 278 ? -1.820 -6.502 18.126 1.00 97.38 278 LEU A CA 1
ATOM 2212 C C . LEU A 1 278 ? -3.147 -6.794 17.412 1.00 97.38 278 LEU A C 1
ATOM 2214 O O . LEU A 1 278 ? -3.902 -7.664 17.841 1.00 97.38 278 LEU A O 1
ATOM 2218 N N . ILE A 1 279 ? -3.396 -6.103 16.302 1.00 97.75 279 ILE A N 1
ATOM 2219 C CA . ILE A 1 279 ? -4.528 -6.344 15.404 1.00 97.75 279 ILE A CA 1
ATOM 2220 C C . ILE A 1 279 ? -4.021 -7.164 14.215 1.00 97.75 279 ILE A C 1
ATOM 2222 O O . ILE A 1 279 ? -3.146 -6.713 13.469 1.00 97.75 279 ILE A O 1
ATOM 2226 N N . VAL A 1 280 ? -4.554 -8.372 14.055 1.00 96.94 280 VAL A N 1
ATOM 2227 C CA . VAL A 1 280 ? -4.247 -9.303 12.954 1.00 96.94 280 VAL A CA 1
ATOM 2228 C C . VAL A 1 280 ? -5.533 -9.719 12.250 1.00 96.94 280 VAL A C 1
ATOM 2230 O O . VAL A 1 280 ? -6.623 -9.442 12.734 1.00 96.94 280 VAL A O 1
ATOM 2233 N N . PHE A 1 281 ? -5.437 -10.440 11.135 1.00 96.75 281 PHE A N 1
ATOM 2234 C CA . PHE A 1 281 ? -6.626 -11.070 10.564 1.00 96.75 281 PHE A CA 1
ATOM 2235 C C . PHE A 1 281 ? -7.200 -12.160 11.484 1.00 96.75 281 PHE A C 1
ATOM 2237 O O . PHE A 1 281 ? -6.449 -12.904 12.120 1.00 96.75 281 PHE A O 1
ATOM 2244 N N . GLU A 1 282 ? -8.526 -12.299 11.511 1.00 96.12 282 GLU A N 1
ATOM 2245 C CA . GLU A 1 282 ? -9.259 -13.294 12.309 1.00 96.12 282 GLU A CA 1
ATOM 2246 C C . GLU A 1 282 ? -8.718 -14.717 12.094 1.00 96.12 282 GLU A C 1
ATOM 2248 O O . GLU A 1 282 ? -8.523 -15.463 13.055 1.00 96.12 282 GLU A O 1
ATOM 2253 N N . GLU A 1 283 ? -8.374 -15.081 10.855 1.00 94.75 283 GLU A N 1
ATOM 2254 C CA . GLU A 1 283 ? -7.759 -16.379 10.556 1.00 94.75 283 GLU A CA 1
ATOM 2255 C C . GLU A 1 283 ? -6.398 -16.571 11.248 1.00 94.75 283 GLU A C 1
ATOM 2257 O O . GLU A 1 283 ? -6.099 -17.663 11.735 1.00 94.75 283 GLU A O 1
ATOM 2262 N N . VAL A 1 284 ? -5.585 -15.513 11.342 1.00 94.31 284 VAL A N 1
ATOM 2263 C CA . VAL A 1 284 ? -4.265 -15.536 11.987 1.00 94.31 284 VAL A CA 1
ATOM 2264 C C . VAL A 1 284 ? -4.444 -15.662 13.491 1.00 94.31 284 VAL A C 1
ATOM 2266 O O . VAL A 1 284 ? -3.810 -16.520 14.107 1.00 94.31 284 VAL A O 1
ATOM 2269 N N . LYS A 1 285 ? -5.355 -14.871 14.075 1.00 95.94 285 LYS A N 1
ATOM 2270 C CA . LYS A 1 285 ? -5.711 -14.967 15.494 1.00 95.94 285 LYS A CA 1
ATOM 2271 C C . LYS A 1 285 ? -6.160 -16.385 15.843 1.00 95.94 285 LYS A C 1
ATOM 2273 O O . LYS A 1 285 ? -5.568 -17.019 16.711 1.00 95.94 285 LYS A O 1
ATOM 2278 N N . ASN A 1 286 ? -7.159 -16.906 15.136 1.00 94.69 286 ASN A N 1
ATOM 2279 C CA . ASN A 1 286 ? -7.784 -18.186 15.466 1.00 94.69 286 ASN A CA 1
ATOM 2280 C C . ASN A 1 286 ? -6.848 -19.379 15.245 1.00 94.69 286 ASN A C 1
ATOM 2282 O O . ASN A 1 286 ? -6.880 -20.340 16.014 1.00 94.69 286 ASN A O 1
ATOM 2286 N N . LYS A 1 287 ? -5.999 -19.327 14.213 1.00 92.75 287 LYS A N 1
ATOM 2287 C CA . LYS A 1 287 ? -5.083 -20.423 13.877 1.00 92.75 287 LYS A CA 1
ATOM 2288 C C . LYS A 1 287 ? -3.794 -20.402 14.696 1.00 92.75 287 LYS A C 1
ATOM 2290 O O . LYS A 1 287 ? -3.308 -21.466 15.070 1.00 92.75 287 LYS A O 1
ATOM 2295 N N . GLN A 1 288 ? -3.209 -19.225 14.917 1.00 91.88 288 GLN A N 1
ATOM 2296 C CA . GLN A 1 288 ? -1.859 -19.098 15.480 1.00 91.88 288 GLN A CA 1
ATOM 2297 C C . GLN A 1 288 ? -1.855 -18.628 16.940 1.00 91.88 288 GLN A C 1
ATOM 2299 O O . GLN A 1 288 ? -0.970 -19.020 17.701 1.00 91.88 288 GLN A O 1
ATOM 2304 N N . PHE A 1 289 ? -2.838 -17.820 17.349 1.00 93.62 289 PHE A N 1
ATOM 2305 C CA . PHE A 1 289 ? -2.870 -17.158 18.659 1.00 93.62 289 PHE A CA 1
ATOM 2306 C C . PHE A 1 289 ? -4.243 -17.252 19.360 1.00 93.62 289 PHE A C 1
ATOM 2308 O O . PHE A 1 289 ? -4.737 -16.242 19.871 1.00 93.62 289 PHE A O 1
ATOM 2315 N N . PRO A 1 290 ? -4.885 -18.438 19.413 1.00 91.56 290 PRO A N 1
ATOM 2316 C CA . PRO A 1 290 ? -6.217 -18.565 19.993 1.00 91.56 290 PRO A CA 1
ATOM 2317 C C . PRO A 1 290 ? -6.197 -18.220 21.487 1.00 91.56 290 PRO A C 1
ATOM 2319 O O . PRO A 1 290 ? -5.452 -18.816 22.265 1.00 91.56 290 PRO A O 1
ATOM 2322 N N . GLY A 1 291 ? -7.035 -17.260 21.887 1.00 87.75 291 GLY A N 1
ATOM 2323 C CA . GLY A 1 291 ? -7.209 -16.862 23.288 1.00 87.75 291 GLY A CA 1
ATOM 2324 C C . GLY A 1 291 ? -6.016 -16.135 23.916 1.00 87.75 291 GLY A C 1
ATOM 2325 O O . GLY A 1 291 ? -5.954 -16.041 25.140 1.00 87.75 291 GLY A O 1
ATOM 2326 N N . ILE A 1 292 ? -5.065 -15.640 23.120 1.00 92.62 292 ILE A N 1
ATOM 2327 C CA . ILE A 1 292 ? -3.959 -14.830 23.640 1.00 92.62 292 ILE A CA 1
ATOM 2328 C C . ILE A 1 292 ? -4.449 -13.404 23.895 1.00 92.62 292 ILE A C 1
ATOM 2330 O O . ILE A 1 292 ? -4.930 -12.730 22.987 1.00 92.62 292 ILE A O 1
ATOM 2334 N N . GLU A 1 293 ? -4.306 -12.950 25.138 1.00 92.62 293 GLU A N 1
ATOM 2335 C CA . GLU A 1 293 ? -4.622 -11.580 25.540 1.00 92.62 293 GLU A CA 1
ATOM 2336 C C . GLU A 1 293 ? -3.748 -10.568 24.784 1.00 92.62 293 GLU A C 1
ATOM 2338 O O . GLU A 1 293 ? -2.567 -10.814 24.535 1.00 92.62 293 GLU A O 1
ATOM 2343 N N . GLY A 1 294 ? -4.337 -9.437 24.391 1.00 92.88 294 GLY A N 1
ATOM 2344 C CA . GLY A 1 294 ? -3.650 -8.415 23.600 1.00 92.88 294 GLY A CA 1
ATOM 2345 C C . GLY A 1 294 ? -3.489 -8.758 22.114 1.00 92.88 294 GLY A C 1
ATOM 2346 O O . GLY A 1 294 ? -2.773 -8.046 21.414 1.00 92.88 294 GLY A O 1
ATOM 2347 N N . VAL A 1 295 ? -4.155 -9.808 21.613 1.00 97.19 295 VAL A N 1
ATOM 2348 C CA . VAL A 1 295 ? -4.285 -10.097 20.174 1.00 97.19 295 VAL A CA 1
ATOM 2349 C C . VAL A 1 295 ? -5.758 -10.105 19.777 1.00 97.19 295 VAL A C 1
ATOM 2351 O O . VAL A 1 295 ? -6.538 -10.923 20.271 1.00 97.19 295 VAL A O 1
ATOM 2354 N N . ILE A 1 296 ? -6.132 -9.223 18.852 1.00 97.56 296 ILE A N 1
ATOM 2355 C CA . ILE A 1 296 ? -7.508 -9.072 18.366 1.00 97.56 296 ILE A CA 1
ATOM 2356 C C . ILE A 1 296 ? -7.578 -9.151 16.840 1.00 97.56 296 ILE A C 1
ATOM 2358 O O . ILE A 1 296 ? -6.574 -8.942 16.153 1.00 97.56 296 ILE A O 1
ATOM 2362 N N . SER A 1 297 ? -8.757 -9.470 16.309 1.00 97.94 297 SER A N 1
ATOM 2363 C CA . SER A 1 297 ? -9.033 -9.375 14.876 1.00 97.94 297 SER A CA 1
ATOM 2364 C C . SER A 1 297 ? -9.404 -7.952 14.452 1.00 97.94 297 SER A C 1
ATOM 2366 O O . SER A 1 297 ? -9.736 -7.109 15.291 1.00 97.94 297 SER A O 1
ATOM 2368 N N . TYR A 1 298 ? -9.390 -7.671 13.145 1.00 98.00 298 TYR A N 1
ATOM 2369 C CA . TYR A 1 298 ? -9.922 -6.401 12.638 1.00 98.00 298 TYR A CA 1
ATOM 2370 C C . TYR A 1 298 ? -11.418 -6.262 12.934 1.00 98.00 298 TYR A C 1
ATOM 2372 O O . TYR A 1 298 ? -11.873 -5.179 13.297 1.00 98.00 298 TYR A O 1
ATOM 2380 N N . LYS A 1 299 ? -12.178 -7.358 12.852 1.00 97.50 299 LYS A N 1
ATOM 2381 C CA . LYS A 1 299 ? -13.581 -7.413 13.263 1.00 97.50 299 LYS A CA 1
ATOM 2382 C C . LYS A 1 299 ? -13.762 -6.989 14.716 1.00 97.50 299 LYS A C 1
ATOM 2384 O O . LYS A 1 299 ? -14.497 -6.044 14.961 1.00 97.50 299 LYS A O 1
ATOM 2389 N N . GLU A 1 300 ? -13.048 -7.613 15.653 1.00 97.44 300 GLU A N 1
ATOM 2390 C CA . GLU A 1 300 ? -13.125 -7.265 17.083 1.00 97.44 300 GLU A CA 1
ATOM 2391 C C . GLU A 1 300 ? -12.696 -5.818 17.351 1.00 97.44 300 GLU A C 1
ATOM 2393 O O . GLU A 1 300 ? -13.242 -5.152 18.233 1.00 97.44 300 GLU A O 1
ATOM 2398 N N . PHE A 1 301 ? -11.736 -5.303 16.576 1.00 97.44 301 PHE A N 1
ATOM 2399 C CA . PHE A 1 301 ? -11.337 -3.905 16.668 1.00 97.44 301 PHE A CA 1
ATOM 2400 C C . PHE A 1 301 ? -12.499 -2.955 16.339 1.00 97.44 301 PHE A C 1
ATOM 2402 O O . PHE A 1 301 ? -12.781 -2.047 17.121 1.00 97.44 301 PHE A O 1
ATOM 2409 N N . PHE A 1 302 ? -13.197 -3.173 15.220 1.00 96.94 302 PHE A N 1
ATOM 2410 C CA . PHE A 1 302 ? -14.303 -2.310 14.786 1.00 96.94 302 PHE A CA 1
ATOM 2411 C C . PHE A 1 302 ? -15.628 -2.572 15.520 1.00 96.94 302 PHE A C 1
ATOM 2413 O O . PHE A 1 302 ? -16.408 -1.634 15.701 1.00 96.94 302 PHE A O 1
ATOM 2420 N N . SER A 1 303 ? -15.911 -3.813 15.927 1.00 95.56 303 SER A N 1
AT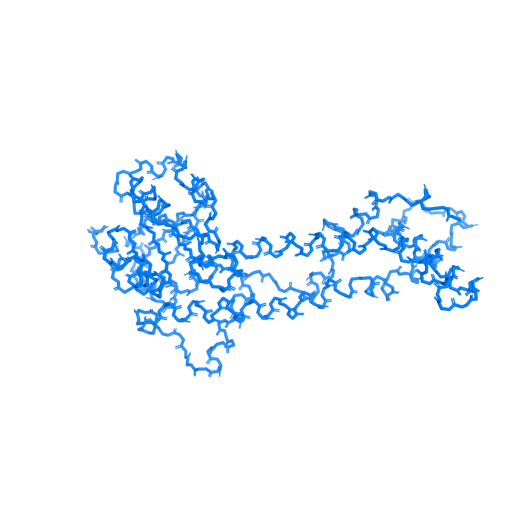OM 2421 C CA . SER A 1 303 ? -17.175 -4.182 16.574 1.00 95.56 303 SER A CA 1
ATOM 2422 C C . SER A 1 303 ? -17.189 -3.889 18.071 1.00 95.56 303 SER A C 1
ATOM 2424 O O . SER A 1 303 ? -18.226 -3.467 18.586 1.00 95.56 303 SER A O 1
ATOM 2426 N N . ASP A 1 304 ? -16.048 -4.070 18.746 1.00 94.25 304 ASP A N 1
ATOM 2427 C CA . ASP A 1 304 ? -15.991 -4.107 20.209 1.00 94.25 304 ASP A CA 1
ATOM 2428 C C . ASP A 1 304 ? -15.044 -3.031 20.751 1.00 94.25 304 ASP A C 1
ATOM 2430 O O . ASP A 1 304 ? -15.478 -2.107 21.439 1.00 94.25 304 ASP A O 1
ATOM 2434 N N . GLN A 1 305 ? -13.757 -3.108 20.395 1.00 94.12 305 GLN A N 1
ATOM 2435 C CA . GLN A 1 305 ? -12.708 -2.314 21.047 1.00 94.12 305 GLN A CA 1
ATOM 2436 C C . GLN A 1 305 ? -12.843 -0.818 20.779 1.00 94.12 305 GLN A C 1
ATOM 2438 O O . GLN A 1 305 ? -12.827 -0.013 21.708 1.00 94.12 305 GLN A O 1
ATOM 2443 N N . LEU A 1 306 ? -12.977 -0.419 19.514 1.00 92.69 306 LEU A N 1
ATOM 2444 C CA . LEU A 1 306 ? -13.080 0.991 19.162 1.00 92.69 306 LEU A CA 1
ATOM 2445 C C . LEU A 1 306 ? -14.369 1.634 19.714 1.00 92.69 306 LEU A C 1
ATOM 2447 O O . LEU A 1 306 ? -14.269 2.701 20.325 1.00 92.69 306 LEU A O 1
ATOM 2451 N N . PRO A 1 307 ? -15.566 1.018 19.594 1.00 91.88 307 PRO A N 1
ATOM 2452 C CA . PRO A 1 307 ? -16.763 1.514 20.271 1.00 91.88 307 PRO A CA 1
ATOM 2453 C C . PRO A 1 307 ? -16.620 1.633 21.791 1.00 91.88 307 PRO A C 1
ATOM 2455 O O . PRO A 1 307 ? -17.103 2.613 22.357 1.00 91.88 307 PRO A O 1
ATOM 2458 N N . GLU A 1 308 ? -15.980 0.663 22.450 1.00 91.44 308 GLU A N 1
ATOM 2459 C CA . GLU A 1 308 ? -15.733 0.690 23.895 1.00 91.44 308 GLU A CA 1
ATOM 2460 C C . GLU A 1 308 ? -14.847 1.880 24.283 1.00 91.44 308 GLU A C 1
ATOM 2462 O O . GLU A 1 308 ? -15.216 2.652 25.168 1.00 91.44 308 GLU A O 1
ATOM 2467 N N . ILE A 1 309 ? -13.743 2.094 23.563 1.00 88.75 309 ILE A N 1
ATOM 2468 C CA . ILE A 1 309 ? -12.839 3.236 23.763 1.00 88.75 309 ILE A CA 1
ATOM 2469 C C . ILE A 1 309 ? -13.602 4.562 23.668 1.00 88.75 309 ILE A C 1
ATOM 2471 O O . ILE A 1 309 ? -13.511 5.400 24.561 1.00 88.75 309 ILE A O 1
ATOM 2475 N N . LEU A 1 310 ? -14.432 4.721 22.636 1.00 86.12 310 LEU A N 1
ATOM 2476 C CA . LEU A 1 310 ? -15.213 5.943 22.417 1.00 86.12 310 LEU A CA 1
ATOM 2477 C C . LEU A 1 310 ? -16.321 6.176 23.461 1.00 86.12 310 LEU A C 1
ATOM 2479 O O . LEU A 1 310 ? -16.857 7.283 23.535 1.00 86.12 310 LEU A O 1
ATOM 2483 N N . ASN A 1 311 ? -16.698 5.149 24.229 1.00 82.31 311 ASN A N 1
ATOM 2484 C CA . ASN A 1 311 ? -17.688 5.250 25.303 1.00 82.31 311 ASN A CA 1
ATOM 2485 C C . ASN A 1 311 ? -17.059 5.501 26.682 1.00 82.31 311 ASN A C 1
ATOM 2487 O O . ASN A 1 311 ? -17.735 6.068 27.533 1.00 82.31 311 ASN A O 1
ATOM 2491 N N . ILE A 1 312 ? -15.823 5.045 26.920 1.00 65.88 312 ILE A N 1
ATOM 2492 C CA . ILE A 1 312 ? -15.136 5.170 28.219 1.00 65.88 312 ILE A CA 1
ATOM 2493 C C . ILE A 1 312 ? -14.609 6.590 28.445 1.00 65.88 312 ILE A C 1
ATOM 2495 O O . ILE A 1 312 ? -14.634 7.072 29.573 1.00 65.88 312 ILE A O 1
ATOM 2499 N N . ASP A 1 313 ? -14.154 7.264 27.389 1.00 55.69 313 ASP A N 1
ATOM 2500 C CA . ASP A 1 313 ? -13.514 8.582 27.482 1.00 55.69 313 ASP A CA 1
ATOM 2501 C C . ASP A 1 313 ? -14.532 9.753 27.433 1.00 55.69 313 ASP A C 1
ATOM 2503 O O . ASP A 1 313 ? -14.220 10.846 26.957 1.00 55.69 313 ASP A O 1
ATOM 2507 N N . ARG A 1 314 ? -15.758 9.520 27.934 1.00 53.91 314 ARG A N 1
ATOM 2508 C CA . ARG A 1 314 ? -16.848 10.502 28.116 1.00 53.91 314 ARG A CA 1
ATOM 2509 C C . ARG A 1 314 ? -17.325 10.546 29.557 1.00 53.91 314 ARG A C 1
ATOM 2511 O O . ARG A 1 314 ? -17.626 11.666 30.023 1.00 53.91 314 ARG A O 1
#

Secondary structure (DSSP, 8-state):
--GGGS-HHHHHHHHSTTSHHHHHHHHH---HHHHHHHHHHHHHHHS----HHHHHHHHHHHHHHHHHHHHHHHHHHHHHHTTTHHHHHIIIIIHHHHHHHHGGGS---S-----TTHHHHHHHHHHHHHHHH--SHHHHHHHHHHHHHHHHHHHHHHHHHHHHHHHHHHHHHHHHHHHHHTTEEEEEEEEETTEEEEEEEETT--TTSPPEEEEEEEESS-TTTHHHHHT---TTTTSTT-EEEEEE-TTSSSS-GGGTT---HHHHHHHHHTTPEEEE-HHHHHHH-TT-TTEEEHHHIIIIIHHHHHHHT-

Solvent-accessible surface area (backbone atoms only — not comparable to full-atom values): 17338 Å² total; per-residue (Å²): 133,61,84,87,76,60,63,62,68,60,36,38,51,35,42,36,81,92,22,55,52,38,60,45,30,74,78,54,43,76,56,72,63,59,39,45,50,50,24,46,54,57,48,30,77,77,65,56,76,78,41,38,67,51,36,34,72,37,27,38,63,52,52,54,52,35,56,51,42,32,52,53,52,48,55,54,31,47,54,63,28,65,74,31,47,72,58,50,41,56,75,71,46,42,66,62,38,52,56,53,59,67,46,72,84,56,87,89,75,101,83,74,95,72,60,93,46,54,56,55,44,53,51,53,51,54,48,51,49,44,60,77,71,41,83,54,73,68,64,34,50,69,58,43,52,71,69,49,41,60,60,53,48,43,46,51,54,50,53,53,51,51,50,53,54,46,49,45,46,50,63,45,49,51,49,55,52,48,38,51,40,47,47,30,37,73,82,46,78,44,83,49,81,63,26,31,35,35,30,37,37,59,53,91,60,60,89,85,60,74,61,47,70,37,37,42,25,55,30,46,58,40,76,73,59,55,55,55,51,70,66,45,77,46,79,68,67,68,42,87,86,57,48,38,36,38,39,34,54,29,36,33,60,83,79,37,76,77,23,37,73,46,62,44,74,69,55,51,49,54,43,36,75,74,64,28,32,39,32,28,40,49,68,39,37,64,73,76,45,66,90,43,81,50,58,43,25,44,24,49,38,59,54,47,51,52,56,49,55,71,59,70,83,112

pLDDT: mean 85.82, std 13.81, range [37.06, 98.0]

Radius of gyration: 25.51 Å; Cα contacts (8 Å, |Δi|>4): 400; chains: 1; bounding box: 56×52×70 Å

InterPro domains:
  IPR011335 Restriction endonuclease type II-like [SSF52980] (59-286)
  IPR038365 EcoRII, C-terminal domain superfamily [G3DSA:3.40.91.80] (15-311)

Nearest PDB structures (foldseek):
  2gb7-assembly1_A  TM=7.862E-01  e=2.188E-08  Enterobacter cloacae
  2gb7-assembly2_C  TM=7.867E-01  e=3.912E-08  Enterobacter cloacae
  2fqz-assembly1_A  TM=7.882E-01  e=6.995E-08  Enterobacter cloacae
  1jad-assembly1_B  TM=2.210E-01  e=6.064E+00  Meleagris gallopavo